Protein AF-A0AA43Q9H0-F1 (afdb_monomer_lite)

Radius of gyration: 19.71 Å; chains: 1; bounding box: 46×32×60 Å

Foldseek 3Di:
DDDLDALDDDDDDDLLVSLLVVLLVLLVVLVVLLVVLVVVLVCLVVCPVPDPCVPSLVVNLVSLLVS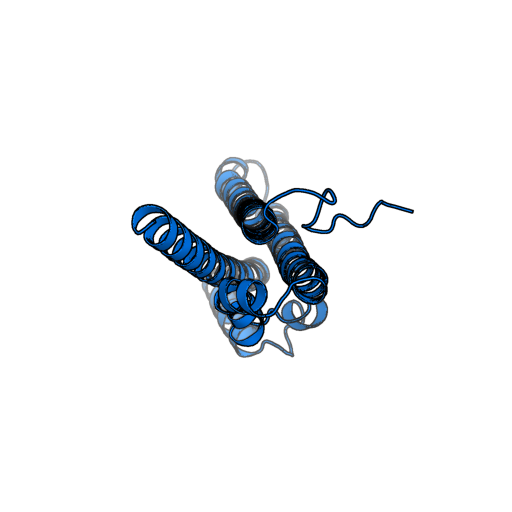LVVSLVSVVSSLVSSVVSLVPDDDVSVVLCVLLNVLCVVQPDDDSVQLPDCVNVVVQLVVLVVVCVVPHVSSSSVSSSVVSSVSSVVSSVSSNVSSVVSVVVVVVVVVVD

Structure (mmCIF, N/CA/C/O backbone):
data_AF-A0AA43Q9H0-F1
#
_entry.id   AF-A0AA43Q9H0-F1
#
loop_
_atom_site.group_PDB
_atom_site.id
_atom_site.type_symbol
_atom_site.label_atom_id
_atom_site.label_alt_id
_atom_site.label_comp_id
_atom_site.label_asym_id
_atom_site.label_entity_id
_atom_site.label_seq_id
_atom_site.pdbx_PDB_ins_code
_atom_site.Cartn_x
_atom_site.Cartn_y
_atom_site.Cartn_z
_atom_site.occupancy
_atom_site.B_iso_or_equiv
_atom_site.auth_seq_id
_atom_site.auth_comp_id
_atom_site.auth_asym_id
_atom_site.auth_atom_id
_atom_site.pdbx_PDB_model_num
ATOM 1 N N . MET A 1 1 ? 15.477 -11.660 20.467 1.00 28.30 1 MET A N 1
ATOM 2 C CA . MET A 1 1 ? 14.028 -11.543 20.747 1.00 28.30 1 MET A CA 1
ATOM 3 C C . MET A 1 1 ? 13.666 -10.065 20.773 1.00 28.30 1 MET A C 1
ATOM 5 O O . MET A 1 1 ? 14.028 -9.383 21.720 1.00 28.30 1 MET A O 1
ATOM 9 N N . ALA A 1 2 ? 13.059 -9.538 19.707 1.00 34.53 2 ALA A N 1
ATOM 10 C CA . ALA A 1 2 ? 12.619 -8.144 19.677 1.00 34.53 2 ALA A CA 1
ATOM 11 C C . ALA A 1 2 ? 11.272 -8.029 20.403 1.00 34.53 2 ALA A C 1
ATOM 13 O O . ALA A 1 2 ? 10.351 -8.786 20.104 1.00 34.53 2 ALA A O 1
ATOM 14 N N . GLN A 1 3 ? 11.179 -7.110 21.365 1.00 39.50 3 GLN A N 1
ATOM 15 C CA . GLN A 1 3 ? 9.954 -6.784 22.097 1.00 39.50 3 GLN A CA 1
ATOM 16 C C . GLN A 1 3 ? 8.806 -6.560 21.097 1.00 39.50 3 GLN A C 1
ATOM 18 O O . GLN A 1 3 ? 8.890 -5.671 20.244 1.00 39.50 3 GLN A O 1
ATOM 23 N N . LYS A 1 4 ? 7.764 -7.396 21.157 1.00 47.12 4 LYS A N 1
ATOM 24 C CA . LYS A 1 4 ? 6.603 -7.304 20.267 1.00 47.12 4 LYS A CA 1
ATOM 25 C C . LYS A 1 4 ? 5.906 -5.972 20.573 1.00 47.12 4 LYS A C 1
ATOM 27 O O . LYS A 1 4 ? 5.369 -5.789 21.659 1.00 47.12 4 LYS A O 1
ATOM 32 N N . LYS A 1 5 ? 6.037 -4.993 19.670 1.00 55.44 5 LYS A N 1
ATOM 33 C CA . LYS A 1 5 ? 5.416 -3.667 19.810 1.00 55.44 5 LYS A CA 1
ATOM 34 C C . LYS A 1 5 ? 3.918 -3.809 19.541 1.00 55.44 5 LYS A C 1
ATOM 36 O O . LYS A 1 5 ? 3.501 -3.662 18.396 1.00 55.44 5 LYS A O 1
ATOM 41 N N . ASP A 1 6 ? 3.165 -4.139 20.579 1.00 66.44 6 ASP A N 1
ATOM 42 C CA . ASP A 1 6 ? 1.707 -4.036 20.583 1.00 66.44 6 ASP A CA 1
ATOM 43 C C . ASP A 1 6 ? 1.290 -2.562 20.774 1.00 66.44 6 ASP A C 1
ATOM 45 O O . ASP A 1 6 ? 2.123 -1.734 21.180 1.00 66.44 6 ASP A O 1
ATOM 49 N N . TYR A 1 7 ? 0.043 -2.202 20.454 1.00 75.31 7 TYR A N 1
ATOM 50 C CA . TYR A 1 7 ? -0.426 -0.821 20.657 1.00 75.31 7 TYR A CA 1
ATOM 51 C C . TYR A 1 7 ? -0.657 -0.489 22.136 1.00 75.31 7 TYR A C 1
ATOM 53 O O . TYR A 1 7 ? -0.561 0.671 22.541 1.00 75.31 7 TYR A O 1
ATOM 61 N N . LEU A 1 8 ? -0.878 -1.507 22.964 1.00 73.62 8 LEU A N 1
ATOM 62 C CA . LEU A 1 8 ? -1.029 -1.365 24.404 1.00 73.62 8 LEU A CA 1
ATOM 63 C C . LEU A 1 8 ? 0.349 -1.296 25.082 1.00 73.62 8 LEU A C 1
ATOM 65 O O . LEU A 1 8 ? 1.079 -2.282 25.183 1.00 73.62 8 LEU A O 1
ATOM 69 N N . LYS A 1 9 ? 0.719 -0.103 25.562 1.00 63.31 9 LYS A N 1
ATOM 70 C CA . LYS A 1 9 ? 1.889 0.114 26.426 1.00 63.31 9 LYS A CA 1
ATOM 71 C C . LYS A 1 9 ? 1.441 0.651 27.783 1.00 63.31 9 LYS A C 1
ATOM 73 O O . LYS A 1 9 ? 1.229 1.849 27.931 1.00 63.31 9 LYS A O 1
ATOM 78 N N . GLY A 1 10 ? 1.363 -0.235 28.775 1.00 55.91 10 GLY A N 1
ATOM 79 C CA . GLY A 1 10 ? 1.094 0.111 30.176 1.00 55.91 10 GLY A CA 1
ATOM 80 C C . GLY A 1 10 ? -0.311 -0.265 30.657 1.00 55.91 10 GLY A C 1
ATOM 81 O O . GLY A 1 10 ? -1.262 -0.266 29.888 1.00 55.91 10 GLY A O 1
ATOM 82 N N . GLN A 1 11 ? -0.413 -0.594 31.949 1.00 49.25 11 GLN A N 1
ATOM 83 C CA . GLN A 1 11 ? -1.601 -1.162 32.610 1.00 49.25 11 GLN A CA 1
ATOM 84 C C . GLN A 1 11 ? -2.688 -0.137 33.002 1.00 49.25 11 GLN A C 1
ATOM 86 O O . GLN A 1 11 ? -3.730 -0.546 33.497 1.00 49.25 11 GLN A O 1
ATOM 91 N N . PHE A 1 12 ? -2.469 1.175 32.821 1.00 47.75 12 PHE A N 1
ATOM 92 C CA . PHE A 1 12 ? -3.276 2.217 33.489 1.00 47.75 12 PHE A CA 1
ATOM 93 C C . PHE A 1 12 ? -3.624 3.445 32.619 1.00 47.75 12 PHE A C 1
ATOM 95 O O . PHE A 1 12 ? -3.714 4.557 33.130 1.00 47.75 12 PHE A O 1
ATOM 102 N N . GLY A 1 13 ? -3.807 3.287 31.304 1.00 56.69 13 GLY A N 1
ATOM 103 C CA . GLY A 1 13 ? -4.229 4.384 30.414 1.00 56.69 13 GLY A CA 1
ATOM 104 C C . GLY A 1 13 ? -5.450 4.024 29.567 1.00 56.69 13 GLY A C 1
ATOM 105 O O . GLY A 1 13 ? -5.695 2.843 29.339 1.00 56.69 13 GLY A O 1
ATOM 106 N N . ASN A 1 14 ? -6.183 5.030 29.068 1.00 69.88 14 ASN A N 1
ATOM 107 C CA . ASN A 1 14 ? -7.313 4.835 28.148 1.00 69.88 14 ASN A CA 1
ATOM 108 C C . ASN A 1 14 ? -6.859 4.012 26.925 1.00 69.88 14 ASN A C 1
ATOM 110 O O . ASN A 1 14 ? -6.105 4.506 26.080 1.00 69.88 14 ASN A O 1
ATOM 114 N N . ALA A 1 15 ? -7.297 2.754 26.842 1.00 82.81 15 ALA A N 1
ATOM 115 C CA . ALA A 1 15 ? -6.789 1.779 25.880 1.00 82.81 15 ALA A CA 1
ATOM 116 C C . ALA A 1 15 ? -7.129 2.160 24.430 1.00 82.81 15 ALA A C 1
ATOM 118 O O . ALA A 1 15 ? -6.272 2.095 23.548 1.00 82.81 15 ALA A O 1
ATOM 119 N N . VAL A 1 16 ? -8.348 2.655 24.201 1.00 85.69 16 VAL A N 1
ATOM 120 C CA . VAL A 1 16 ? -8.837 3.061 22.874 1.00 85.69 16 VAL A CA 1
ATOM 121 C C . VAL A 1 16 ? -8.024 4.223 22.266 1.00 85.69 16 VAL A C 1
ATOM 123 O O . VAL A 1 16 ? -7.490 4.035 21.174 1.00 85.69 16 VAL A O 1
ATOM 126 N N . PRO A 1 17 ? -7.825 5.382 22.932 1.00 87.50 17 PRO A N 1
ATOM 127 C CA . PRO A 1 17 ? -6.963 6.454 22.420 1.00 87.50 17 PRO A CA 1
ATOM 128 C C . PRO A 1 17 ? -5.524 6.022 22.117 1.00 87.50 17 PRO A C 1
ATOM 130 O O . PRO A 1 17 ? -4.937 6.484 21.140 1.00 87.50 17 PRO A O 1
ATOM 133 N N . ASN A 1 18 ? -4.948 5.125 22.925 1.00 88.50 18 ASN A N 1
ATOM 134 C CA . ASN A 1 18 ? -3.596 4.612 22.690 1.00 88.50 18 ASN A CA 1
ATOM 135 C C . ASN A 1 18 ? -3.521 3.754 21.422 1.00 88.50 18 ASN A C 1
ATOM 137 O O . ASN A 1 18 ? -2.562 3.877 20.659 1.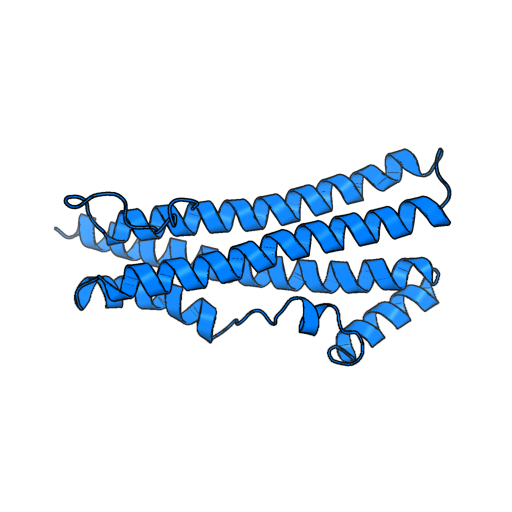00 88.50 18 ASN A O 1
ATOM 141 N N . ILE A 1 19 ? -4.539 2.924 21.181 1.00 90.69 19 ILE A N 1
ATOM 142 C CA . ILE A 1 19 ? -4.649 2.124 19.958 1.00 90.69 19 ILE A CA 1
ATOM 143 C C . ILE A 1 19 ? -4.834 3.025 18.743 1.00 90.69 19 ILE A C 1
ATOM 145 O O . ILE A 1 19 ? -4.104 2.863 17.770 1.00 90.69 19 ILE A O 1
ATOM 149 N N . ILE A 1 20 ? -5.739 4.003 18.821 1.00 92.50 20 ILE A N 1
ATOM 150 C CA . ILE A 1 20 ? -6.007 4.962 17.741 1.00 92.50 20 ILE A CA 1
ATOM 151 C C . ILE A 1 20 ? -4.738 5.731 17.371 1.00 92.50 20 ILE A C 1
ATOM 153 O O . ILE A 1 20 ? -4.310 5.697 16.224 1.00 92.50 20 ILE A O 1
ATOM 157 N N . LYS A 1 21 ? -4.056 6.327 18.352 1.00 91.56 21 LYS A N 1
ATOM 158 C CA . LYS A 1 21 ? -2.793 7.040 18.119 1.00 91.56 21 LYS A CA 1
ATOM 159 C C . LYS A 1 21 ? -1.691 6.123 17.581 1.00 91.56 21 LYS A C 1
ATOM 161 O O . LYS A 1 21 ? -0.818 6.547 16.825 1.00 91.56 21 LYS A O 1
ATOM 166 N N . GLY A 1 22 ? -1.682 4.869 18.025 1.00 91.62 22 GLY A N 1
ATOM 167 C CA . GLY A 1 22 ? -0.735 3.863 17.569 1.00 91.62 22 GLY A CA 1
ATOM 168 C C . GLY A 1 22 ? -0.935 3.499 16.101 1.00 91.62 22 GLY A C 1
ATOM 169 O O . GLY A 1 22 ? 0.047 3.459 15.356 1.00 91.62 22 GLY A O 1
ATOM 170 N N . ILE A 1 23 ? -2.181 3.243 15.697 1.00 93.94 23 ILE A N 1
ATOM 171 C CA . ILE A 1 23 ? -2.511 2.891 14.317 1.00 93.94 23 ILE A CA 1
ATOM 172 C C . ILE A 1 23 ? -2.381 4.097 13.389 1.00 93.94 23 ILE A C 1
ATOM 174 O O . ILE A 1 23 ? -1.796 3.941 12.328 1.00 93.94 23 ILE A O 1
ATOM 178 N N . ASP A 1 24 ? -2.797 5.290 13.816 1.00 94.25 24 ASP A N 1
ATOM 179 C CA . ASP A 1 24 ? -2.626 6.546 13.074 1.00 94.25 24 ASP A CA 1
ATOM 180 C C . ASP A 1 24 ? -1.156 6.782 12.693 1.00 94.25 24 ASP A C 1
ATOM 182 O O . ASP A 1 24 ? -0.805 6.903 11.520 1.00 94.25 24 ASP A O 1
ATOM 186 N N . ARG A 1 25 ? -0.248 6.658 13.668 1.00 94.75 25 ARG A N 1
ATOM 187 C CA . ARG A 1 25 ? 1.197 6.752 13.422 1.00 94.75 25 ARG A CA 1
ATOM 188 C C . ARG A 1 25 ? 1.726 5.678 12.469 1.00 94.75 25 ARG A C 1
ATOM 190 O O . ARG A 1 25 ? 2.704 5.900 11.755 1.00 94.75 25 ARG A O 1
ATOM 197 N N . ASP A 1 26 ? 1.185 4.466 12.533 1.00 95.50 26 ASP A N 1
ATOM 198 C CA . ASP A 1 26 ? 1.597 3.419 11.603 1.00 95.50 26 ASP A CA 1
ATOM 199 C C . ASP A 1 26 ? 1.015 3.676 10.197 1.00 95.50 26 ASP A C 1
ATOM 201 O O . ASP A 1 26 ? 1.709 3.383 9.225 1.00 95.50 26 ASP A O 1
ATOM 205 N N . VAL A 1 27 ? -0.172 4.279 10.056 1.00 96.12 27 VAL A N 1
ATOM 206 C CA . VAL A 1 27 ? -0.719 4.727 8.761 1.00 96.12 27 VAL A CA 1
ATOM 207 C C . VAL A 1 27 ? 0.178 5.794 8.148 1.00 96.12 27 VAL A C 1
ATOM 209 O O . VAL A 1 27 ? 0.620 5.606 7.015 1.00 96.12 27 VAL A O 1
ATOM 212 N N . GLU A 1 28 ? 0.540 6.821 8.920 1.00 96.12 28 GLU A N 1
ATOM 213 C CA . GLU A 1 28 ? 1.466 7.885 8.508 1.00 96.12 28 GLU A CA 1
ATOM 214 C C . GLU A 1 28 ? 2.780 7.297 7.973 1.00 96.12 28 GLU A C 1
ATOM 216 O O . GLU A 1 28 ? 3.217 7.628 6.878 1.00 96.12 28 GLU A O 1
ATOM 221 N N . ARG A 1 29 ? 3.368 6.308 8.663 1.00 95.12 29 ARG A N 1
ATOM 222 C CA . ARG A 1 29 ? 4.574 5.614 8.165 1.00 95.12 29 ARG A CA 1
ATOM 223 C C . ARG A 1 29 ? 4.370 4.896 6.834 1.00 95.12 29 ARG A C 1
ATOM 225 O O . ARG A 1 29 ? 5.318 4.771 6.059 1.00 95.12 29 ARG A O 1
ATOM 232 N N . GLY A 1 30 ? 3.186 4.328 6.614 1.00 95.19 30 GLY A N 1
ATOM 233 C CA . GLY A 1 30 ? 2.840 3.683 5.352 1.00 95.19 30 GLY A CA 1
ATOM 234 C C . GLY A 1 30 ? 2.764 4.701 4.218 1.00 95.19 30 GLY A C 1
ATOM 235 O O . GLY A 1 30 ? 3.339 4.471 3.156 1.00 95.19 30 GLY A O 1
ATOM 236 N N . GLU A 1 31 ? 2.104 5.831 4.469 1.00 96.69 31 GLU A N 1
ATOM 237 C CA . GLU A 1 31 ? 1.977 6.943 3.526 1.00 96.69 31 GLU A CA 1
ATOM 238 C C . GLU A 1 31 ? 3.346 7.577 3.229 1.00 96.69 31 GLU A C 1
ATOM 240 O O . GLU A 1 31 ? 3.708 7.727 2.062 1.00 96.69 31 GLU A O 1
ATOM 245 N N . ASP A 1 32 ? 4.164 7.821 4.254 1.00 96.75 32 ASP A N 1
ATOM 246 C CA . ASP A 1 32 ? 5.535 8.325 4.132 1.00 96.75 32 ASP A CA 1
ATOM 247 C C . ASP A 1 32 ? 6.412 7.414 3.272 1.00 96.75 32 ASP A C 1
ATOM 249 O O . ASP A 1 32 ? 7.185 7.892 2.439 1.00 96.75 32 ASP A O 1
ATOM 253 N N . ALA A 1 33 ? 6.303 6.092 3.441 1.00 96.38 33 ALA A N 1
ATOM 254 C CA . ALA A 1 33 ? 7.068 5.139 2.642 1.00 96.38 33 ALA A CA 1
ATOM 255 C C . ALA A 1 33 ? 6.723 5.250 1.148 1.00 96.38 33 ALA A C 1
ATOM 257 O O . ALA A 1 33 ? 7.628 5.213 0.306 1.00 96.38 33 ALA A O 1
ATOM 258 N N . LEU A 1 34 ? 5.436 5.406 0.818 1.00 97.00 34 LEU A N 1
ATOM 259 C CA . LEU A 1 34 ? 4.939 5.585 -0.554 1.00 97.00 34 LEU A CA 1
ATOM 260 C C . LEU A 1 34 ? 5.342 6.943 -1.130 1.00 97.00 34 LEU A C 1
ATOM 262 O O . LEU A 1 34 ? 5.851 7.014 -2.252 1.00 97.00 34 LEU A O 1
ATOM 266 N N . MET A 1 35 ? 5.194 8.005 -0.338 1.00 96.88 35 MET A N 1
ATOM 267 C CA . MET A 1 35 ? 5.559 9.364 -0.723 1.00 96.88 35 MET A CA 1
ATOM 268 C C . MET A 1 35 ? 7.064 9.496 -0.965 1.00 96.88 35 MET A C 1
ATOM 270 O O . MET A 1 35 ? 7.477 10.087 -1.960 1.00 96.88 35 MET A O 1
ATOM 274 N N . LEU A 1 36 ? 7.896 8.897 -0.111 1.00 95.81 36 LEU A N 1
ATOM 275 C CA . LEU A 1 36 ? 9.346 8.868 -0.289 1.00 95.81 36 LEU A CA 1
ATOM 276 C C . LEU A 1 36 ? 9.735 8.110 -1.563 1.00 95.81 36 LEU A C 1
ATOM 278 O O . LEU A 1 36 ? 10.576 8.588 -2.325 1.00 95.81 36 LEU A O 1
ATOM 282 N N . GLY A 1 37 ? 9.098 6.965 -1.830 1.00 95.00 37 GLY A N 1
ATOM 283 C CA . GLY A 1 37 ? 9.292 6.219 -3.074 1.00 95.00 37 GLY A CA 1
ATOM 284 C C . GLY A 1 37 ? 8.972 7.066 -4.307 1.00 95.00 37 GLY A C 1
ATOM 285 O O . GLY A 1 37 ? 9.799 7.180 -5.212 1.00 95.00 37 GLY A O 1
ATOM 286 N N . LEU A 1 38 ? 7.811 7.727 -4.305 1.00 95.56 38 LEU A N 1
ATOM 287 C CA . LEU A 1 38 ? 7.392 8.630 -5.376 1.00 95.56 38 LEU A CA 1
ATOM 288 C C . LEU A 1 38 ? 8.351 9.816 -5.543 1.00 95.56 38 LEU A C 1
ATOM 290 O O . LEU A 1 38 ? 8.741 10.132 -6.666 1.00 95.56 38 LEU A O 1
ATOM 294 N N . GLY A 1 39 ? 8.767 10.442 -4.442 1.00 94.75 39 GLY A N 1
ATOM 295 C CA . GLY A 1 39 ? 9.704 11.564 -4.447 1.00 94.75 39 GLY A CA 1
ATOM 296 C C . GLY A 1 39 ? 11.051 11.193 -5.067 1.00 94.75 39 GLY A C 1
ATOM 297 O O . GLY A 1 39 ? 11.550 11.909 -5.934 1.00 94.75 39 GLY A O 1
ATOM 298 N N . ILE A 1 40 ? 11.608 10.031 -4.707 1.00 93.50 40 ILE A N 1
ATOM 299 C CA . ILE A 1 40 ? 12.843 9.513 -5.319 1.00 93.50 40 ILE A CA 1
ATOM 300 C C . ILE A 1 40 ? 12.648 9.277 -6.820 1.00 93.50 40 ILE A C 1
ATOM 302 O O . ILE A 1 40 ? 13.513 9.634 -7.620 1.00 93.50 40 ILE A O 1
ATOM 306 N N . VAL A 1 41 ? 11.512 8.709 -7.227 1.00 94.12 41 VAL A N 1
ATOM 307 C CA . VAL A 1 41 ? 11.214 8.497 -8.648 1.00 94.12 41 VAL A CA 1
ATOM 308 C C . VAL A 1 41 ? 11.104 9.819 -9.405 1.00 94.12 41 VAL A C 1
ATOM 310 O O . VAL A 1 41 ? 11.631 9.917 -10.511 1.00 94.12 41 VAL A O 1
ATOM 313 N N . MET A 1 42 ? 10.497 10.860 -8.834 1.00 93.62 42 MET A N 1
ATOM 314 C CA . MET A 1 42 ? 10.429 12.178 -9.479 1.00 93.62 42 MET A CA 1
ATOM 315 C C . MET A 1 42 ? 11.824 12.774 -9.729 1.00 93.62 42 MET A C 1
ATOM 317 O O . MET A 1 42 ? 12.064 13.367 -10.785 1.00 93.62 42 MET A O 1
ATOM 321 N N . LEU A 1 43 ? 12.777 12.527 -8.824 1.00 91.38 43 LEU A N 1
ATOM 322 C CA . LEU A 1 43 ? 14.174 12.940 -8.992 1.00 91.38 43 LEU A CA 1
ATOM 323 C C . LEU A 1 43 ? 14.904 12.204 -10.126 1.00 91.38 43 LEU A C 1
ATOM 325 O O . LEU A 1 43 ? 15.949 12.678 -10.566 1.00 91.38 43 LEU A O 1
ATOM 329 N N . SER A 1 44 ? 14.373 11.088 -10.643 1.00 90.31 44 SER A N 1
ATOM 330 C CA . SER A 1 44 ? 15.003 10.353 -11.753 1.00 90.31 44 SER A CA 1
ATOM 331 C C . SER A 1 44 ? 15.210 11.221 -12.998 1.00 90.31 44 SER A C 1
ATOM 333 O O . SER A 1 44 ? 16.214 11.067 -13.691 1.00 90.31 44 SER A O 1
ATOM 335 N N . SER A 1 45 ? 14.323 12.191 -13.241 1.00 87.38 45 SER A N 1
ATOM 336 C CA . SER A 1 45 ? 14.436 13.142 -14.353 1.00 87.38 45 SER A CA 1
ATOM 337 C C . SER A 1 45 ? 15.731 13.967 -14.310 1.00 87.38 45 SER A C 1
ATOM 339 O O . SER A 1 45 ? 16.341 14.200 -15.352 1.00 87.38 45 SER A O 1
ATOM 341 N N . THR A 1 46 ? 16.217 14.316 -13.116 1.00 90.69 46 THR A N 1
ATOM 342 C CA . THR A 1 46 ? 17.497 15.013 -12.905 1.00 90.69 46 THR A CA 1
ATOM 343 C C . THR A 1 46 ? 18.696 14.165 -13.330 1.00 90.69 46 THR A C 1
ATOM 345 O O . THR A 1 46 ? 19.722 14.701 -13.742 1.00 90.69 46 THR A O 1
ATOM 348 N N . PHE A 1 47 ? 18.576 12.836 -13.266 1.00 88.88 47 PHE A N 1
ATOM 349 C CA . PHE A 1 47 ? 19.639 11.899 -13.634 1.00 88.88 47 PHE A CA 1
ATOM 350 C C . PHE A 1 47 ? 19.569 11.433 -15.096 1.00 88.88 47 PHE A C 1
ATOM 352 O O . PHE A 1 47 ? 20.498 10.781 -15.572 1.00 88.88 47 PHE A O 1
ATOM 359 N N . ALA A 1 48 ? 18.516 11.792 -15.837 1.00 88.38 48 ALA A N 1
ATOM 360 C CA . ALA A 1 48 ? 18.354 11.420 -17.244 1.00 88.38 48 ALA A CA 1
ATOM 361 C C . ALA A 1 48 ? 19.511 11.871 -18.169 1.00 88.38 48 ALA A C 1
ATOM 363 O O . ALA A 1 48 ? 19.841 11.115 -19.082 1.00 88.38 48 ALA A O 1
ATOM 364 N N . PRO A 1 49 ? 20.180 13.028 -17.954 1.00 91.56 49 PRO A N 1
ATOM 365 C CA . PRO A 1 49 ? 21.336 13.421 -18.768 1.00 91.56 49 PRO A CA 1
ATOM 366 C C . PRO A 1 49 ? 22.605 12.594 -18.510 1.00 91.56 49 PRO A C 1
ATOM 368 O O . PRO A 1 49 ? 23.506 12.594 -19.344 1.00 91.56 49 PRO A O 1
ATOM 371 N N . VAL A 1 50 ? 22.705 11.930 -17.353 1.00 91.94 50 VAL A N 1
ATOM 372 C CA . VAL A 1 50 ? 23.940 11.270 -16.884 1.00 91.94 50 VAL A CA 1
ATOM 373 C C . VAL A 1 50 ? 23.839 9.746 -16.814 1.00 91.94 50 VAL A C 1
ATOM 375 O O . VAL A 1 50 ? 24.866 9.079 -16.705 1.00 91.94 50 VAL A O 1
ATOM 378 N N . ALA A 1 51 ? 22.634 9.175 -16.897 1.00 91.88 51 ALA A N 1
ATOM 379 C CA . ALA A 1 51 ? 22.411 7.733 -16.867 1.00 91.88 51 ALA A CA 1
ATOM 380 C C . ALA A 1 51 ? 21.461 7.284 -17.992 1.00 91.88 51 ALA A C 1
ATOM 382 O O . ALA A 1 51 ? 20.399 7.880 -18.178 1.00 91.88 51 ALA A O 1
ATOM 383 N N . PRO A 1 52 ? 21.787 6.203 -18.724 1.00 93.00 52 PRO A N 1
ATOM 384 C CA . PRO A 1 52 ? 20.921 5.693 -19.776 1.00 93.00 52 PRO A CA 1
ATOM 385 C C . PRO A 1 52 ? 19.619 5.089 -19.208 1.00 93.00 52 PRO A C 1
ATOM 387 O O . PRO A 1 52 ? 19.607 4.572 -18.083 1.00 93.00 52 PRO A O 1
ATOM 390 N N . PRO A 1 53 ? 18.529 5.044 -20.003 1.00 89.94 53 PRO A N 1
ATOM 391 C CA . PRO A 1 53 ? 17.247 4.467 -19.583 1.00 89.94 53 PRO A CA 1
ATOM 392 C C . PRO A 1 53 ? 17.328 3.008 -19.116 1.00 89.94 53 PRO A C 1
ATOM 394 O O . PRO A 1 53 ? 16.572 2.604 -18.237 1.00 89.94 53 PRO A O 1
ATOM 397 N N . SER A 1 54 ? 18.263 2.224 -19.663 1.00 91.50 54 SER A N 1
ATOM 398 C CA . SER A 1 54 ? 18.512 0.830 -19.269 1.00 91.50 54 SER A CA 1
ATOM 399 C C . SER A 1 54 ? 18.986 0.669 -17.823 1.00 91.50 54 SER A C 1
ATOM 401 O O . SER A 1 54 ? 18.877 -0.424 -17.279 1.00 91.50 54 SER A O 1
ATOM 403 N N . ILE A 1 55 ? 19.487 1.737 -17.200 1.00 93.06 55 ILE A N 1
ATOM 404 C CA . ILE A 1 55 ? 19.880 1.770 -15.788 1.00 93.06 55 ILE A CA 1
ATOM 405 C C . ILE A 1 55 ? 18.813 2.509 -14.977 1.00 93.06 55 ILE A C 1
ATOM 407 O O . ILE A 1 55 ? 18.354 2.011 -13.951 1.00 93.06 55 ILE A O 1
ATOM 411 N N . LEU A 1 56 ? 18.374 3.674 -15.460 1.00 93.62 56 LEU A N 1
ATOM 412 C CA . LEU A 1 56 ? 17.467 4.546 -14.720 1.00 93.62 56 LEU A CA 1
ATOM 413 C C . LEU A 1 56 ? 16.068 3.933 -14.529 1.00 93.62 56 LEU A C 1
ATOM 415 O O . LEU A 1 56 ? 15.526 3.978 -13.427 1.00 93.62 56 LEU A O 1
ATOM 419 N N . LEU A 1 57 ? 15.483 3.331 -15.571 1.00 94.00 57 LEU A N 1
ATOM 420 C CA . LEU A 1 57 ? 14.114 2.798 -15.515 1.00 94.00 57 LEU A CA 1
ATOM 421 C C . LEU A 1 57 ? 13.987 1.564 -14.600 1.00 94.00 57 LEU A C 1
ATOM 423 O O . LEU A 1 57 ? 13.047 1.521 -13.802 1.00 94.00 57 LEU A O 1
ATOM 427 N N . PRO A 1 58 ? 14.922 0.592 -14.616 1.00 94.69 58 PRO A N 1
ATOM 428 C CA . PRO A 1 58 ? 14.926 -0.475 -13.617 1.00 94.69 58 PRO A CA 1
ATOM 429 C C . PRO A 1 58 ? 15.082 0.031 -12.182 1.00 94.69 58 PRO A C 1
ATOM 431 O O . PRO A 1 58 ? 14.419 -0.496 -11.292 1.00 94.69 58 PRO A O 1
ATOM 434 N N . LEU A 1 59 ? 15.904 1.063 -11.946 1.00 95.25 59 LEU A N 1
ATOM 435 C CA . LEU A 1 59 ? 16.037 1.669 -10.618 1.00 95.25 59 LEU A CA 1
ATOM 436 C C . LEU A 1 59 ? 14.727 2.314 -10.160 1.00 95.25 59 LEU A C 1
ATOM 438 O O . LEU A 1 59 ? 14.308 2.082 -9.032 1.00 95.25 59 LEU A O 1
ATOM 442 N N . VAL A 1 60 ? 14.035 3.036 -11.043 1.00 95.62 60 VAL A N 1
ATOM 443 C CA . VAL A 1 60 ? 12.696 3.585 -10.769 1.00 95.62 60 VAL A CA 1
ATOM 444 C C . VAL A 1 60 ? 11.707 2.477 -10.393 1.00 95.62 60 VAL A C 1
ATOM 446 O O . VAL A 1 60 ? 11.016 2.579 -9.378 1.00 95.62 60 VAL A O 1
ATOM 449 N N . ALA A 1 61 ? 11.660 1.392 -11.173 1.00 96.38 61 ALA A N 1
ATOM 450 C CA . ALA A 1 61 ? 10.799 0.250 -10.871 1.00 96.38 61 ALA A CA 1
ATOM 451 C C . ALA A 1 61 ? 11.154 -0.395 -9.520 1.00 96.38 61 ALA A C 1
ATOM 453 O O . ALA A 1 61 ? 10.262 -0.758 -8.753 1.00 96.38 61 ALA A O 1
ATOM 454 N N . LEU A 1 62 ? 12.447 -0.509 -9.208 1.00 96.94 62 LEU A N 1
ATOM 455 C CA . LEU A 1 62 ? 12.930 -1.061 -7.947 1.00 96.94 62 LEU A CA 1
ATOM 456 C C . LEU A 1 62 ? 12.551 -0.174 -6.755 1.00 96.94 62 LEU A C 1
ATOM 458 O O . LEU A 1 62 ? 12.070 -0.692 -5.750 1.00 96.94 62 LEU A O 1
ATOM 462 N N . THR A 1 63 ? 12.709 1.145 -6.865 1.00 96.94 63 THR A N 1
ATOM 463 C CA . THR A 1 63 ? 12.309 2.101 -5.824 1.00 96.94 63 THR A CA 1
ATOM 464 C C . THR A 1 63 ? 10.827 1.966 -5.496 1.00 96.94 63 THR A C 1
ATOM 466 O O . THR A 1 63 ? 10.470 1.822 -4.325 1.00 96.94 63 THR A O 1
ATOM 469 N N . PHE A 1 64 ? 9.968 1.931 -6.518 1.00 96.44 64 PHE A N 1
ATOM 470 C CA . PHE A 1 64 ? 8.542 1.691 -6.319 1.00 96.44 64 PHE A CA 1
ATOM 471 C C . PHE A 1 64 ? 8.265 0.321 -5.692 1.00 96.44 64 PHE A C 1
ATOM 473 O O . PHE A 1 64 ? 7.494 0.234 -4.740 1.00 96.44 64 PHE A O 1
ATOM 480 N N . ALA A 1 65 ? 8.912 -0.748 -6.168 1.00 96.56 65 ALA A N 1
ATOM 481 C CA . ALA A 1 65 ? 8.729 -2.092 -5.620 1.00 96.56 65 ALA A CA 1
ATOM 482 C C . ALA A 1 65 ? 9.083 -2.168 -4.126 1.00 96.56 65 ALA A C 1
ATOM 484 O O . ALA A 1 65 ? 8.346 -2.770 -3.345 1.00 96.56 65 ALA A O 1
ATOM 485 N N . ILE A 1 66 ? 10.194 -1.540 -3.729 1.00 97.00 66 ILE A N 1
ATOM 486 C CA . ILE A 1 66 ? 10.652 -1.485 -2.338 1.00 97.00 66 ILE A CA 1
ATOM 487 C C . ILE A 1 66 ? 9.658 -0.694 -1.486 1.00 97.00 66 ILE A C 1
ATOM 489 O O . ILE A 1 66 ? 9.214 -1.186 -0.451 1.00 97.00 66 ILE A O 1
ATOM 493 N N . SER A 1 67 ? 9.285 0.504 -1.932 1.00 96.88 67 SER A N 1
ATOM 494 C CA . SER A 1 67 ? 8.357 1.392 -1.228 1.00 96.88 67 SER A CA 1
ATOM 495 C C . SER A 1 67 ? 6.992 0.732 -0.985 1.00 96.88 67 SER A C 1
ATOM 497 O O . SER A 1 67 ? 6.541 0.630 0.158 1.00 96.88 67 SER A O 1
ATOM 499 N N . VAL A 1 68 ? 6.393 0.159 -2.034 1.00 95.88 68 VAL A N 1
ATOM 500 C CA . VAL A 1 68 ? 5.151 -0.624 -1.949 1.00 95.88 68 VAL A CA 1
ATOM 501 C C . VAL A 1 68 ? 5.310 -1.830 -1.026 1.00 95.88 68 VAL A C 1
ATOM 503 O O . VAL A 1 68 ? 4.419 -2.133 -0.234 1.00 95.88 68 VAL A O 1
ATOM 506 N N . GLY A 1 69 ? 6.454 -2.514 -1.098 1.00 95.69 69 GLY A N 1
ATOM 507 C CA . GLY A 1 69 ? 6.778 -3.627 -0.211 1.00 95.69 69 GLY A CA 1
ATOM 508 C C . GLY A 1 69 ? 6.732 -3.227 1.263 1.00 95.69 69 GLY A C 1
ATOM 509 O O . GLY A 1 69 ? 6.086 -3.905 2.065 1.00 95.69 69 GLY A O 1
ATOM 510 N N . PHE A 1 70 ? 7.361 -2.103 1.614 1.00 95.94 70 PHE A N 1
ATOM 511 C CA . PHE A 1 70 ? 7.330 -1.555 2.969 1.00 95.94 70 PHE A CA 1
ATOM 512 C C . PHE A 1 70 ? 5.920 -1.154 3.404 1.00 95.94 70 PHE A C 1
ATOM 514 O O . PHE A 1 70 ? 5.500 -1.554 4.490 1.00 95.94 70 PHE A O 1
ATOM 521 N N . ALA A 1 71 ? 5.178 -0.427 2.565 1.00 96.00 71 ALA A N 1
ATOM 522 C CA . ALA A 1 71 ? 3.816 0.006 2.872 1.00 96.00 71 ALA A CA 1
ATOM 523 C C . ALA A 1 71 ? 2.882 -1.183 3.141 1.00 96.00 71 ALA A C 1
ATOM 525 O O . ALA A 1 71 ? 2.139 -1.195 4.122 1.00 96.00 71 ALA A O 1
ATOM 526 N N . ARG A 1 72 ? 2.995 -2.241 2.336 1.00 95.06 72 ARG A N 1
ATOM 527 C CA . ARG A 1 72 ? 2.183 -3.450 2.479 1.00 95.06 72 ARG A CA 1
ATOM 528 C C . ARG A 1 72 ? 2.545 -4.281 3.705 1.00 95.06 72 ARG A C 1
ATOM 530 O O . ARG A 1 72 ? 1.665 -4.758 4.420 1.00 95.06 72 ARG A O 1
ATOM 537 N N . ILE A 1 73 ? 3.839 -4.443 3.990 1.00 94.88 73 ILE A N 1
ATOM 538 C CA . ILE A 1 73 ? 4.290 -5.079 5.239 1.00 94.88 73 ILE A CA 1
ATOM 539 C C . ILE A 1 73 ? 3.774 -4.283 6.441 1.00 94.88 73 ILE A C 1
ATOM 541 O O . ILE A 1 73 ? 3.329 -4.866 7.430 1.00 94.88 73 ILE A O 1
ATOM 545 N N . ASN A 1 74 ? 3.825 -2.954 6.363 1.00 95.44 74 ASN A N 1
ATOM 546 C CA . ASN A 1 74 ? 3.295 -2.082 7.396 1.00 95.44 74 ASN A CA 1
ATOM 547 C C . ASN A 1 74 ? 1.778 -2.268 7.570 1.00 95.44 74 ASN A C 1
ATOM 549 O O . ASN A 1 74 ? 1.335 -2.447 8.699 1.00 95.44 74 ASN A O 1
ATOM 553 N N . TYR A 1 75 ? 1.009 -2.360 6.482 1.00 95.38 75 TYR A N 1
ATOM 554 C CA . TYR A 1 75 ? -0.435 -2.610 6.524 1.00 95.38 75 TYR A CA 1
ATOM 555 C C . TYR A 1 75 ? -0.807 -3.912 7.244 1.00 95.38 75 TYR A C 1
ATOM 557 O O . TYR A 1 75 ? -1.596 -3.892 8.186 1.00 95.38 75 TYR A O 1
ATOM 565 N N . HIS A 1 76 ? -0.165 -5.030 6.901 1.00 95.19 76 HIS A N 1
ATOM 566 C CA . HIS A 1 76 ? -0.377 -6.297 7.613 1.00 95.19 76 HIS A CA 1
ATOM 567 C C . HIS A 1 76 ? 0.062 -6.245 9.080 1.00 95.19 76 HIS A C 1
ATOM 569 O O . HIS A 1 76 ? -0.518 -6.899 9.948 1.00 95.19 76 HIS A O 1
ATOM 575 N N . ASN A 1 77 ? 1.104 -5.469 9.387 1.00 94.69 77 ASN A N 1
ATOM 576 C CA . ASN A 1 77 ? 1.511 -5.259 10.769 1.00 94.69 77 ASN A CA 1
ATOM 577 C C . ASN A 1 77 ? 0.473 -4.449 11.553 1.00 94.69 77 ASN A C 1
ATOM 579 O O . ASN A 1 77 ? 0.273 -4.764 12.724 1.00 94.69 77 ASN A O 1
ATOM 583 N N . MET A 1 78 ? -0.170 -3.450 10.939 1.00 95.38 78 MET A N 1
ATOM 584 C CA . MET A 1 78 ? -1.261 -2.689 11.556 1.00 95.38 78 MET A CA 1
ATOM 585 C C . MET A 1 78 ? -2.455 -3.586 11.862 1.00 95.38 78 MET A C 1
ATOM 587 O O . MET A 1 78 ? -2.904 -3.613 13.004 1.00 95.38 78 MET A O 1
ATOM 591 N N . GLU A 1 79 ? -2.895 -4.378 10.882 1.00 95.19 79 GLU A N 1
ATOM 592 C CA . GLU A 1 79 ? -3.978 -5.355 11.041 1.00 95.19 79 GLU A CA 1
ATOM 593 C C . GLU A 1 79 ? -3.710 -6.285 12.229 1.00 95.19 79 GLU A C 1
ATOM 595 O O . GLU A 1 79 ? -4.507 -6.380 13.163 1.00 95.19 79 GLU A O 1
ATOM 600 N N . ARG A 1 80 ? -2.533 -6.922 12.240 1.00 94.25 80 ARG A N 1
ATOM 601 C CA . ARG A 1 80 ? -2.144 -7.846 13.307 1.00 94.25 80 ARG A CA 1
ATOM 602 C C . ARG A 1 80 ? -2.124 -7.171 14.678 1.00 94.25 80 ARG A C 1
ATOM 604 O O . ARG A 1 80 ? -2.684 -7.722 15.619 1.00 94.25 80 ARG A O 1
ATOM 611 N N . LYS A 1 81 ? -1.472 -6.010 14.810 1.00 93.19 81 LYS A N 1
ATOM 612 C CA . LYS A 1 81 ? -1.392 -5.287 16.091 1.00 93.19 81 LYS A CA 1
ATOM 613 C C . LYS A 1 81 ? -2.775 -4.849 16.569 1.00 93.19 81 LYS A C 1
ATOM 615 O O . LYS A 1 81 ? -3.060 -4.947 17.755 1.00 93.19 81 LYS A O 1
ATOM 620 N N . LEU A 1 82 ? -3.641 -4.398 15.658 1.00 93.00 82 LEU A N 1
ATOM 621 C CA . LEU A 1 82 ? -5.001 -3.993 15.998 1.00 93.00 82 LEU A CA 1
ATOM 622 C C . LEU A 1 82 ? -5.807 -5.181 16.524 1.00 93.00 82 LEU A C 1
ATOM 624 O O . LEU A 1 82 ? -6.421 -5.062 17.578 1.00 93.00 82 LEU A O 1
ATOM 628 N N . LEU A 1 83 ? -5.769 -6.330 15.843 1.00 91.69 83 LEU A N 1
ATOM 629 C CA . LEU A 1 83 ? -6.473 -7.537 16.285 1.00 91.69 83 LEU A CA 1
ATOM 630 C C . LEU A 1 83 ? -5.946 -8.052 17.634 1.00 91.69 83 LEU A C 1
ATOM 632 O O . LEU A 1 83 ? -6.739 -8.398 18.509 1.00 91.69 83 LEU A O 1
ATOM 636 N N . GLU A 1 84 ? -4.623 -8.062 17.826 1.00 90.75 84 GLU A N 1
ATOM 637 C CA . GLU A 1 84 ? -3.983 -8.452 19.093 1.00 90.75 84 GLU A CA 1
ATOM 638 C C . GLU A 1 84 ? -4.367 -7.513 20.248 1.00 90.75 84 GLU A C 1
ATOM 640 O O . GLU A 1 84 ? -4.692 -7.979 21.344 1.00 90.75 84 GLU A O 1
ATOM 645 N N . SER A 1 85 ? -4.404 -6.203 19.991 1.00 88.25 85 SER A N 1
ATOM 646 C CA . SER A 1 85 ? -4.839 -5.201 20.964 1.00 88.25 85 SER A CA 1
ATOM 647 C C . SER A 1 85 ? -6.341 -5.297 21.254 1.00 88.25 85 SER A C 1
ATOM 649 O O . SER A 1 85 ? -6.740 -5.280 22.414 1.00 88.25 85 SER A O 1
ATOM 651 N N . MET A 1 86 ? -7.187 -5.474 20.233 1.00 89.31 86 MET A N 1
ATOM 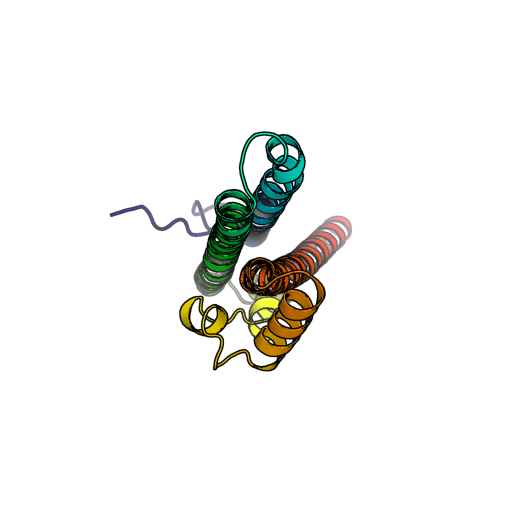652 C CA . MET A 1 86 ? -8.637 -5.621 20.400 1.00 89.31 86 MET A CA 1
ATOM 653 C C . MET A 1 86 ? -9.013 -6.883 21.172 1.00 89.31 86 MET A C 1
ATOM 655 O O . MET A 1 86 ? -10.004 -6.860 21.894 1.00 89.31 86 MET A O 1
ATOM 659 N N . ALA A 1 87 ? -8.246 -7.973 21.075 1.00 87.69 87 ALA A N 1
ATOM 660 C CA . ALA A 1 87 ? -8.508 -9.192 21.842 1.00 87.69 87 ALA A CA 1
ATOM 661 C C . ALA A 1 87 ? -8.509 -8.948 23.365 1.00 87.69 87 ALA A C 1
ATOM 663 O O . ALA A 1 87 ? -9.248 -9.623 24.084 1.00 87.69 87 ALA A O 1
ATOM 664 N N . GLN A 1 88 ? -7.745 -7.954 23.831 1.00 85.56 88 GLN A N 1
ATOM 665 C CA . GLN A 1 88 ? -7.555 -7.610 25.245 1.00 85.56 88 GLN A CA 1
ATOM 666 C C . GLN A 1 88 ? -8.601 -6.615 25.787 1.00 85.56 88 GLN A C 1
ATOM 668 O O . GLN A 1 88 ? -8.600 -6.340 26.982 1.00 85.56 88 GLN A O 1
ATOM 673 N N . LEU A 1 89 ? -9.489 -6.083 24.936 1.00 85.19 89 LEU A N 1
ATOM 674 C CA . LEU A 1 89 ? -10.459 -5.041 25.301 1.00 85.19 89 LEU A CA 1
ATOM 675 C C . LEU A 1 89 ? -11.834 -5.589 25.711 1.00 85.19 89 LEU A C 1
ATOM 677 O O . LEU A 1 89 ? -12.252 -6.681 25.297 1.00 85.19 89 LEU A O 1
ATOM 681 N N . GLU A 1 90 ? -12.586 -4.771 26.447 1.00 80.75 90 GLU A N 1
ATOM 682 C CA . GLU A 1 90 ? -13.979 -5.041 26.813 1.00 80.75 90 GLU A CA 1
ATOM 683 C C . GLU A 1 90 ? -14.971 -4.608 25.714 1.00 80.75 90 GLU A C 1
ATOM 685 O O . GLU A 1 90 ? -14.630 -3.906 24.760 1.00 80.75 90 GLU A O 1
ATOM 690 N N . GLY A 1 91 ? -16.225 -5.069 25.808 1.00 80.12 91 GLY A N 1
ATOM 691 C CA . GLY A 1 91 ? -17.211 -4.989 24.720 1.00 80.12 91 GLY A CA 1
ATOM 692 C C . GLY A 1 91 ? -17.420 -3.586 24.137 1.00 80.12 91 GLY A C 1
ATOM 693 O O . GLY A 1 91 ? -17.451 -3.435 22.918 1.00 80.12 91 GLY A O 1
ATOM 694 N N . HIS A 1 92 ? -17.507 -2.553 24.980 1.00 84.12 92 HIS A N 1
ATOM 695 C CA . HIS A 1 92 ? -17.715 -1.180 24.509 1.00 84.12 92 HIS A CA 1
ATOM 696 C C . HIS A 1 92 ? -16.510 -0.638 23.723 1.00 84.12 92 HIS A C 1
ATOM 698 O O . HIS A 1 92 ? -16.672 -0.078 22.641 1.00 84.12 92 HIS A O 1
ATOM 704 N N . GLU A 1 93 ? -15.294 -0.878 24.211 1.00 84.69 93 GLU A N 1
ATOM 705 C CA . GLU A 1 93 ? -14.054 -0.457 23.553 1.00 84.69 93 GLU A CA 1
ATOM 706 C C . GLU A 1 93 ? -13.858 -1.153 22.198 1.00 84.69 93 GLU A C 1
ATOM 708 O O . GLU A 1 93 ? -13.457 -0.523 21.216 1.00 84.69 93 GLU A O 1
ATOM 713 N N . LYS A 1 94 ? -14.226 -2.439 22.109 1.00 87.19 94 LYS A N 1
ATOM 714 C CA . LYS A 1 94 ? -14.238 -3.191 20.844 1.00 87.19 94 LYS A CA 1
ATOM 715 C C . LYS A 1 94 ? -15.186 -2.578 19.818 1.00 87.19 94 LYS A C 1
ATOM 717 O O . LYS A 1 94 ? -14.824 -2.483 18.648 1.00 87.19 94 LYS A O 1
ATOM 722 N N . ILE A 1 95 ? -16.378 -2.153 20.243 1.00 89.12 95 ILE A N 1
ATOM 723 C CA . ILE A 1 95 ? -17.371 -1.527 19.355 1.00 89.12 95 ILE A CA 1
ATOM 724 C C . ILE A 1 95 ? -16.837 -0.208 18.787 1.00 89.12 95 ILE A C 1
ATOM 726 O O . ILE A 1 95 ? -17.049 0.071 17.608 1.00 89.12 95 ILE A O 1
ATOM 730 N N . ILE A 1 96 ? -16.107 0.577 19.586 1.00 89.62 96 ILE A N 1
ATOM 731 C CA . ILE A 1 96 ? -15.511 1.842 19.129 1.00 89.62 96 ILE A CA 1
ATOM 732 C C . ILE A 1 96 ? -14.462 1.600 18.033 1.00 89.62 96 ILE A C 1
ATOM 734 O O . ILE A 1 96 ? -14.425 2.344 17.055 1.00 89.62 96 ILE A O 1
ATOM 738 N N . LEU A 1 97 ? -13.637 0.556 18.166 1.00 92.25 97 LEU A N 1
ATOM 739 C CA . LEU A 1 97 ? -12.572 0.230 17.206 1.00 92.25 97 LEU A CA 1
ATOM 740 C C . LEU A 1 97 ? -13.040 -0.609 16.008 1.00 92.25 97 LEU A C 1
ATOM 742 O O . LEU A 1 97 ? -12.333 -0.684 15.002 1.00 92.25 97 LEU A O 1
ATOM 746 N N . TYR A 1 98 ? -14.228 -1.213 16.083 1.00 92.94 98 TYR A N 1
ATOM 747 C CA . TYR A 1 98 ? -14.783 -2.054 15.021 1.00 92.94 98 TYR A CA 1
ATOM 748 C C . TYR A 1 98 ? -14.763 -1.405 13.623 1.00 92.94 98 TYR A C 1
ATOM 750 O O . TYR A 1 98 ? -14.369 -2.091 12.682 1.00 92.94 98 TYR A O 1
ATOM 758 N N . PRO A 1 99 ? -15.100 -0.109 13.440 1.00 94.44 99 PRO A N 1
ATOM 759 C CA . PRO A 1 99 ? -15.039 0.528 12.126 1.00 94.44 99 PRO A CA 1
ATOM 760 C C . PRO A 1 99 ? -13.641 0.510 11.495 1.00 94.44 99 PRO A C 1
ATOM 762 O O . PRO A 1 99 ? -13.533 0.417 10.279 1.00 94.44 99 PRO A O 1
ATOM 765 N N . ILE A 1 100 ? -12.577 0.572 12.303 1.00 95.25 100 ILE A N 1
ATOM 766 C CA . ILE A 1 100 ? -11.189 0.499 11.826 1.00 95.25 100 ILE A CA 1
ATOM 767 C C . ILE A 1 100 ? -10.849 -0.949 11.456 1.00 95.25 100 ILE A C 1
ATOM 769 O O . ILE A 1 100 ? -10.291 -1.201 10.392 1.00 95.25 100 ILE A O 1
ATOM 773 N N . ALA A 1 101 ? -11.230 -1.913 12.299 1.00 94.38 101 ALA A N 1
ATOM 774 C CA . ALA A 1 101 ? -11.012 -3.335 12.029 1.00 94.38 101 ALA A CA 1
ATOM 775 C C . ALA A 1 101 ? -11.741 -3.810 10.760 1.00 94.38 101 ALA A C 1
ATOM 777 O O . ALA A 1 101 ? -11.185 -4.585 9.983 1.00 94.38 101 ALA A O 1
ATOM 778 N N . ALA A 1 102 ? -12.953 -3.303 10.517 1.00 95.38 102 ALA A N 1
ATOM 779 C CA . ALA A 1 102 ? -13.744 -3.615 9.331 1.00 95.38 102 ALA A CA 1
ATOM 780 C C . ALA A 1 102 ? -13.024 -3.236 8.026 1.00 95.38 102 ALA A C 1
ATOM 782 O O . ALA A 1 102 ? -13.122 -3.972 7.050 1.00 95.38 102 ALA A O 1
ATOM 783 N N . VAL A 1 103 ? -12.217 -2.164 8.015 1.00 96.62 103 VAL A N 1
ATOM 784 C CA . VAL A 1 103 ? -11.440 -1.772 6.825 1.00 96.62 103 VAL A CA 1
ATOM 785 C C . VAL A 1 103 ? -10.496 -2.884 6.371 1.00 96.62 103 VAL A C 1
ATOM 787 O O . VAL A 1 103 ? -10.371 -3.106 5.171 1.00 96.62 103 VAL A O 1
ATOM 790 N N . PHE A 1 104 ? -9.858 -3.602 7.296 1.00 95.00 104 PHE A N 1
ATOM 791 C CA . PHE A 1 104 ? -8.942 -4.695 6.947 1.00 95.00 104 PHE A CA 1
ATOM 792 C C . PHE A 1 104 ? -9.669 -5.901 6.336 1.00 95.00 104 PHE A C 1
ATOM 794 O O . PHE A 1 104 ? -9.104 -6.603 5.500 1.00 95.00 104 PHE A O 1
ATOM 801 N N . VAL A 1 105 ? -10.936 -6.106 6.710 1.00 93.88 105 VAL A N 1
ATOM 802 C CA . VAL A 1 105 ? -11.798 -7.159 6.154 1.00 93.88 105 VAL A CA 1
ATOM 803 C C . VAL A 1 105 ? -12.348 -6.757 4.786 1.00 93.88 105 VAL A C 1
ATOM 805 O O . VAL A 1 105 ? -12.351 -7.571 3.864 1.00 93.88 105 VAL A O 1
ATOM 808 N N . ASP A 1 106 ? -12.785 -5.506 4.646 1.00 94.56 106 ASP A N 1
ATOM 809 C CA . ASP A 1 106 ? -13.402 -4.987 3.422 1.00 94.56 106 ASP A CA 1
ATOM 810 C C . ASP A 1 106 ? -12.366 -4.682 2.327 1.00 94.56 106 ASP A C 1
ATOM 812 O O . ASP A 1 106 ? -12.655 -4.790 1.132 1.00 94.56 106 ASP A O 1
ATOM 816 N N . TYR A 1 107 ? -11.143 -4.316 2.724 1.00 93.00 107 TYR A N 1
ATOM 817 C CA . TYR A 1 107 ? -10.046 -3.930 1.834 1.00 93.00 107 TYR A CA 1
ATOM 818 C C . TYR A 1 107 ? -8.761 -4.721 2.129 1.00 93.00 107 TYR A C 1
ATOM 820 O O . TYR A 1 107 ? -7.711 -4.124 2.393 1.00 93.00 107 TYR A O 1
ATOM 828 N N . PRO A 1 108 ? -8.796 -6.065 2.043 1.00 89.94 108 PRO A N 1
ATOM 829 C CA . PRO A 1 108 ? -7.642 -6.884 2.359 1.00 89.94 108 PRO A CA 1
ATOM 830 C C . PRO A 1 108 ? -6.515 -6.626 1.359 1.00 89.94 108 PRO A C 1
ATOM 832 O O . PRO A 1 108 ? -6.722 -6.521 0.144 1.00 89.94 108 PRO A O 1
ATOM 835 N N . MET A 1 109 ? -5.286 -6.569 1.862 1.00 89.38 109 MET A N 1
ATOM 836 C CA . MET A 1 109 ? -4.110 -6.581 1.002 1.00 89.38 109 MET A CA 1
ATOM 837 C C . MET A 1 109 ? -3.686 -8.019 0.722 1.00 89.38 109 MET A C 1
ATOM 839 O O . MET A 1 109 ? -3.484 -8.820 1.627 1.00 89.38 109 MET A O 1
ATOM 843 N N . HIS A 1 110 ? -3.517 -8.355 -0.553 1.00 89.00 110 HIS A N 1
ATOM 844 C CA . HIS A 1 110 ? -2.926 -9.633 -0.942 1.00 89.00 110 HIS A CA 1
ATOM 845 C C . HIS A 1 110 ? -1.471 -9.739 -0.468 1.00 89.00 110 HIS A C 1
ATOM 847 O O . HIS A 1 110 ? -0.775 -8.736 -0.316 1.00 89.00 110 HIS A O 1
ATOM 853 N N . SER A 1 111 ? -0.946 -10.956 -0.340 1.00 89.25 111 SER A N 1
ATOM 854 C CA . SER A 1 111 ? 0.480 -11.130 -0.038 1.00 89.25 111 SER A CA 1
ATOM 855 C C . SER A 1 111 ? 1.380 -10.482 -1.107 1.00 89.25 111 SER A C 1
ATOM 857 O O . SER A 1 111 ? 0.984 -10.306 -2.268 1.00 89.25 111 SER A O 1
ATOM 859 N N . LEU A 1 112 ? 2.628 -10.161 -0.741 1.00 89.12 112 LEU A N 1
ATOM 860 C CA . LEU A 1 112 ? 3.628 -9.681 -1.703 1.00 89.12 112 LEU A CA 1
ATOM 861 C C . LEU A 1 112 ? 3.846 -10.702 -2.826 1.00 89.12 112 LEU A C 1
ATOM 863 O O . LEU A 1 112 ? 3.832 -10.332 -3.995 1.00 89.12 112 LEU A O 1
ATOM 867 N N . ALA A 1 113 ? 3.960 -11.990 -2.489 1.00 89.81 113 ALA A N 1
ATOM 868 C CA . ALA A 1 113 ? 4.132 -13.060 -3.471 1.00 89.81 113 ALA A CA 1
ATOM 869 C C . ALA A 1 113 ? 2.974 -13.115 -4.476 1.00 89.81 113 ALA A C 1
ATOM 871 O O . ALA A 1 113 ? 3.185 -13.318 -5.668 1.00 89.81 113 ALA A O 1
ATOM 872 N N . GLU A 1 114 ? 1.745 -12.901 -4.011 1.00 89.31 114 GLU A N 1
ATOM 873 C CA . GLU A 1 114 ? 0.579 -12.841 -4.883 1.00 89.31 114 GLU A CA 1
ATOM 874 C C . GLU A 1 114 ? 0.562 -11.577 -5.739 1.00 89.31 114 GLU A C 1
ATOM 876 O O . GLU A 1 114 ? 0.283 -11.653 -6.931 1.00 89.31 114 GLU A O 1
ATOM 881 N N . SER A 1 115 ? 0.910 -10.426 -5.172 1.00 88.38 115 SER A N 1
ATOM 882 C CA . SER A 1 115 ? 0.839 -9.144 -5.878 1.00 88.38 115 SER A CA 1
ATOM 883 C C . SER A 1 115 ? 1.963 -8.958 -6.888 1.00 88.38 115 SER A C 1
ATOM 885 O O . SER A 1 115 ? 1.738 -8.422 -7.967 1.00 88.38 115 SER A O 1
ATOM 887 N N . PHE A 1 116 ? 3.161 -9.457 -6.611 1.00 90.25 116 PHE A N 1
ATOM 888 C CA . PHE A 1 116 ? 4.256 -9.435 -7.578 1.00 90.25 116 PHE A CA 1
ATOM 889 C C . PHE A 1 116 ? 4.143 -10.529 -8.645 1.00 90.25 116 PHE A C 1
ATOM 891 O O . PHE A 1 116 ? 4.899 -10.495 -9.608 1.00 90.25 116 PHE A O 1
ATOM 898 N N . ASN A 1 117 ? 3.185 -11.458 -8.535 1.00 92.38 117 ASN A N 1
ATOM 899 C CA . ASN A 1 117 ? 2.975 -12.501 -9.535 1.00 92.38 117 ASN A CA 1
ATOM 900 C C . ASN A 1 117 ? 2.161 -11.969 -10.737 1.00 92.38 117 ASN A C 1
ATOM 902 O O . ASN A 1 117 ? 0.949 -11.747 -10.603 1.00 92.38 117 ASN A O 1
ATOM 906 N N . PRO A 1 118 ? 2.764 -11.822 -11.934 1.00 88.69 118 PRO A N 1
ATOM 907 C CA . PRO A 1 118 ? 2.071 -11.277 -13.102 1.00 88.69 118 PRO A CA 1
ATOM 908 C C . PRO A 1 118 ? 0.937 -12.180 -13.600 1.00 88.69 118 PRO A C 1
ATOM 910 O O . PRO A 1 118 ? -0.047 -11.682 -14.150 1.00 88.69 118 PRO A O 1
ATOM 913 N N . LEU A 1 119 ? 1.049 -13.495 -13.384 1.00 91.81 119 LEU A N 1
ATOM 914 C CA . LEU A 1 119 ? 0.050 -14.484 -13.796 1.00 91.81 119 LEU A CA 1
ATOM 915 C C . LEU A 1 119 ? -1.206 -14.421 -12.927 1.00 91.81 119 LEU A C 1
ATOM 917 O O . LEU A 1 119 ? -2.301 -14.680 -13.412 1.00 91.81 119 LEU A O 1
ATOM 921 N N . LYS A 1 120 ? -1.063 -14.039 -11.653 1.00 90.31 120 LYS A N 1
ATOM 922 C CA . LYS A 1 120 ? -2.208 -13.821 -10.756 1.00 90.31 120 LYS A CA 1
ATOM 923 C C . LYS A 1 120 ? -2.871 -12.457 -10.955 1.00 90.31 120 LYS A C 1
ATOM 925 O O . LYS A 1 120 ? -4.032 -12.286 -10.609 1.00 90.31 120 LYS A O 1
ATOM 930 N N . ASN A 1 121 ? -2.168 -11.495 -11.555 1.00 91.88 121 ASN A N 1
ATOM 931 C CA . ASN A 1 121 ? -2.640 -10.118 -11.726 1.00 91.88 121 ASN A CA 1
ATOM 932 C C . ASN A 1 121 ? -2.797 -9.736 -13.203 1.00 91.88 121 ASN A C 1
ATOM 934 O O . ASN A 1 121 ? -2.392 -8.647 -13.610 1.00 91.88 121 ASN A O 1
ATOM 938 N N . LEU A 1 122 ? -3.422 -10.604 -14.005 1.00 91.44 122 LEU A N 1
ATOM 939 C CA . LEU A 1 122 ? -3.517 -10.457 -15.466 1.00 91.44 122 LEU A CA 1
ATOM 940 C C . LEU A 1 122 ? -4.031 -9.086 -15.916 1.00 91.44 122 LEU A C 1
ATOM 942 O O . LEU A 1 122 ? -3.474 -8.491 -16.833 1.00 91.44 122 LEU A O 1
ATOM 946 N N . LYS A 1 123 ? -5.048 -8.537 -15.240 1.00 92.25 123 LYS A N 1
ATOM 947 C CA . LYS A 1 123 ? -5.586 -7.204 -15.555 1.00 92.25 123 LYS A CA 1
ATOM 948 C C . LYS A 1 123 ? -4.533 -6.104 -15.404 1.00 92.25 123 LYS A C 1
ATOM 950 O O . LYS A 1 123 ? -4.481 -5.198 -16.232 1.00 92.25 123 LYS A O 1
ATOM 955 N N . ARG A 1 124 ? -3.714 -6.159 -14.348 1.00 93.44 124 ARG A N 1
ATOM 956 C CA . ARG A 1 124 ? -2.627 -5.194 -14.138 1.00 93.44 124 ARG A CA 1
ATOM 957 C C . ARG A 1 124 ? -1.508 -5.447 -15.135 1.00 93.44 124 ARG A C 1
ATOM 959 O O . ARG A 1 124 ? -1.122 -4.514 -15.819 1.00 93.44 124 ARG A O 1
ATOM 966 N N . THR A 1 125 ? -1.080 -6.699 -15.285 1.00 93.50 125 THR A N 1
ATOM 967 C CA . THR A 1 125 ? -0.054 -7.112 -16.251 1.00 93.50 125 THR A CA 1
ATOM 968 C C . THR A 1 125 ? -0.378 -6.627 -17.658 1.00 93.50 125 THR A C 1
ATOM 970 O O . THR A 1 125 ? 0.484 -6.055 -18.312 1.00 93.50 125 THR A O 1
ATOM 973 N N . TRP A 1 126 ? -1.629 -6.775 -18.100 1.00 94.38 126 TRP A N 1
ATOM 974 C CA . TRP A 1 126 ? -2.073 -6.309 -19.409 1.00 94.38 126 TRP A CA 1
ATOM 975 C C . TRP A 1 126 ? -2.008 -4.786 -19.541 1.00 94.38 126 TRP A C 1
ATOM 977 O O . TRP A 1 126 ? -1.462 -4.281 -2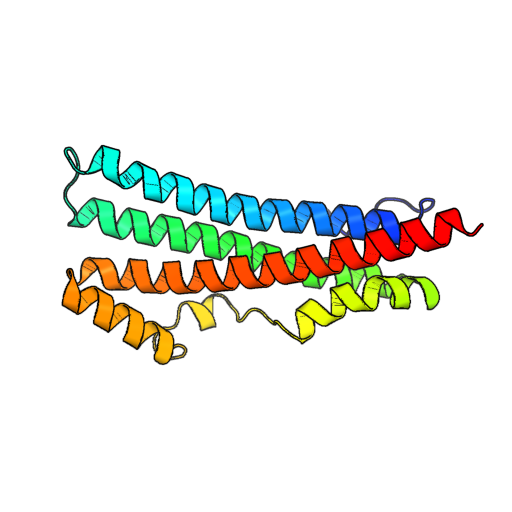0.515 1.00 94.38 126 TRP A O 1
ATOM 987 N N . LYS A 1 127 ? -2.491 -4.035 -18.541 1.00 93.62 127 LYS A N 1
ATOM 988 C CA . LYS A 1 127 ? -2.371 -2.566 -18.526 1.00 93.62 127 LYS A CA 1
ATOM 989 C C . LYS A 1 127 ? -0.911 -2.110 -18.573 1.00 93.62 127 LYS A C 1
ATOM 991 O O . LYS A 1 127 ? -0.581 -1.187 -19.311 1.00 93.62 127 LYS A O 1
ATOM 996 N N . SER A 1 128 ? -0.043 -2.773 -17.815 1.00 94.19 128 SER A N 1
ATOM 997 C CA . SER A 1 128 ? 1.390 -2.484 -17.779 1.00 94.19 128 SER A CA 1
ATOM 998 C C . SER A 1 128 ? 2.082 -2.837 -19.093 1.00 94.19 128 SER A C 1
ATOM 1000 O O . SER A 1 128 ? 2.920 -2.071 -19.558 1.00 94.19 128 SER A O 1
ATOM 1002 N N . ALA A 1 129 ? 1.711 -3.959 -19.715 1.00 93.00 129 ALA A N 1
ATOM 1003 C CA . ALA A 1 129 ? 2.222 -4.376 -21.016 1.00 93.00 129 ALA A CA 1
ATOM 1004 C C . ALA A 1 129 ? 1.796 -3.400 -22.117 1.00 93.00 129 ALA A C 1
ATOM 1006 O O . ALA A 1 129 ? 2.640 -2.975 -22.898 1.00 93.00 129 ALA A O 1
ATOM 1007 N N . LEU A 1 130 ? 0.527 -2.976 -22.134 1.00 93.56 130 LEU A N 1
ATOM 1008 C CA . LEU A 1 130 ? 0.041 -1.946 -23.056 1.00 93.56 130 LEU A CA 1
ATOM 1009 C C . LEU A 1 130 ? 0.837 -0.644 -22.904 1.00 93.56 130 LEU A C 1
ATOM 1011 O O . LEU A 1 130 ? 1.318 -0.108 -23.897 1.00 93.56 130 LEU A O 1
ATOM 1015 N N . GLY A 1 131 ? 1.040 -0.170 -21.671 1.00 89.12 131 GLY A N 1
ATOM 1016 C CA . GLY A 1 131 ? 1.869 1.011 -21.418 1.00 89.12 131 GLY A CA 1
ATOM 1017 C C . GLY A 1 131 ? 3.322 0.827 -21.874 1.00 89.12 131 GLY A C 1
ATOM 1018 O O . GLY A 1 131 ? 3.898 1.725 -22.482 1.00 89.12 131 GLY A O 1
ATOM 1019 N N . GLY A 1 132 ? 3.904 -0.351 -21.637 1.00 91.12 132 GLY A N 1
ATOM 1020 C CA . GLY A 1 132 ? 5.255 -0.683 -22.090 1.00 91.12 132 GLY A CA 1
ATOM 1021 C C . GLY A 1 132 ? 5.387 -0.706 -23.615 1.00 91.12 132 GLY A C 1
ATOM 1022 O O . GLY A 1 132 ? 6.347 -0.171 -24.152 1.00 91.12 132 GLY A O 1
ATOM 1023 N N . ILE A 1 133 ? 4.411 -1.264 -24.333 1.00 92.88 133 ILE A N 1
ATOM 1024 C CA . ILE A 1 133 ? 4.410 -1.291 -25.805 1.00 92.88 133 ILE A CA 1
ATOM 1025 C C . ILE A 1 133 ? 4.310 0.128 -26.382 1.00 92.88 133 ILE A C 1
ATOM 1027 O O . ILE A 1 133 ? 4.972 0.428 -27.370 1.00 92.88 133 ILE A O 1
ATOM 1031 N N . LEU A 1 134 ? 3.515 1.004 -25.760 1.00 91.69 134 LEU A N 1
ATOM 1032 C CA . LEU A 1 134 ? 3.310 2.377 -26.231 1.00 91.69 134 LEU A CA 1
ATOM 1033 C C . LEU A 1 134 ? 4.528 3.293 -26.032 1.00 91.69 134 LEU A C 1
ATOM 1035 O O . LEU A 1 134 ? 4.659 4.272 -26.761 1.00 91.69 134 LEU A O 1
ATOM 1039 N N . ILE A 1 135 ? 5.392 3.006 -25.052 1.00 90.44 135 ILE A N 1
ATOM 1040 C CA . ILE A 1 135 ? 6.555 3.848 -24.725 1.00 90.44 135 ILE A CA 1
ATOM 1041 C C . ILE A 1 135 ? 7.860 3.119 -25.045 1.00 90.44 135 ILE A C 1
ATOM 1043 O O . ILE A 1 135 ? 8.556 3.463 -25.995 1.00 90.44 135 ILE A O 1
ATOM 1047 N N . ASN A 1 136 ? 8.215 2.135 -24.215 1.00 90.19 136 ASN A N 1
ATOM 1048 C CA . ASN A 1 136 ? 9.235 1.121 -24.463 1.00 90.19 136 ASN A CA 1
ATOM 1049 C C . ASN A 1 136 ? 9.103 -0.008 -23.412 1.00 90.19 136 ASN A C 1
ATOM 1051 O O . ASN A 1 136 ? 8.565 0.227 -22.322 1.00 90.19 136 ASN A O 1
ATOM 1055 N N . PRO A 1 137 ? 9.635 -1.218 -23.676 1.00 91.06 137 PRO A N 1
ATOM 1056 C CA . PRO A 1 137 ? 9.461 -2.367 -22.782 1.00 91.06 137 PRO A CA 1
ATOM 1057 C C . PRO A 1 137 ? 9.950 -2.168 -21.337 1.00 91.06 137 PRO A C 1
ATOM 1059 O O . PRO A 1 137 ? 9.419 -2.803 -20.427 1.00 91.06 137 PRO A O 1
ATOM 1062 N N . LEU A 1 138 ? 10.912 -1.270 -21.087 1.00 92.19 138 LEU A N 1
ATOM 1063 C CA . LEU A 1 138 ? 11.426 -0.990 -19.738 1.00 92.19 138 LEU A CA 1
ATOM 1064 C C . LEU A 1 138 ? 10.406 -0.256 -18.850 1.00 92.19 138 LEU A C 1
ATOM 1066 O O . LEU A 1 138 ? 10.563 -0.244 -17.631 1.00 92.19 138 LEU A O 1
ATOM 1070 N N . TRP A 1 139 ? 9.343 0.315 -19.426 1.00 93.31 139 TRP A N 1
ATOM 1071 C CA . TRP A 1 139 ? 8.244 0.924 -18.667 1.00 93.31 139 TRP A CA 1
ATOM 1072 C C . TRP A 1 139 ? 7.241 -0.086 -18.121 1.00 93.31 139 TRP A C 1
ATOM 1074 O O . TRP A 1 139 ? 6.512 0.233 -17.182 1.00 93.31 139 TRP A O 1
ATOM 1084 N N . MET A 1 140 ? 7.191 -1.305 -18.664 1.00 95.00 140 MET A N 1
ATOM 1085 C CA . MET A 1 140 ? 6.240 -2.315 -18.197 1.00 95.00 140 MET A CA 1
ATOM 1086 C C . MET A 1 140 ? 6.405 -2.611 -16.691 1.00 95.00 140 MET A C 1
ATOM 1088 O O . MET A 1 140 ? 5.400 -2.541 -15.978 1.00 95.00 140 MET A O 1
ATOM 1092 N N . PRO A 1 141 ? 7.620 -2.875 -16.162 1.00 94.75 141 PRO A N 1
ATOM 1093 C CA . PRO A 1 141 ? 7.819 -3.042 -14.724 1.00 94.75 141 PRO A CA 1
ATOM 1094 C C . PRO A 1 141 ? 7.371 -1.822 -13.917 1.00 94.75 141 PRO A C 1
ATOM 1096 O O . PRO A 1 141 ? 6.699 -1.999 -12.907 1.00 94.75 141 PRO A O 1
ATOM 1099 N N . ILE A 1 142 ? 7.669 -0.604 -14.391 1.00 95.50 142 ILE A N 1
ATOM 1100 C CA . ILE A 1 142 ? 7.294 0.656 -13.728 1.00 95.50 142 ILE A CA 1
ATOM 1101 C C . ILE A 1 142 ? 5.775 0.765 -13.605 1.00 95.50 142 ILE A C 1
ATOM 1103 O O . ILE A 1 142 ? 5.259 0.954 -12.507 1.00 95.50 142 ILE A O 1
ATOM 1107 N N . PHE A 1 143 ? 5.035 0.586 -14.701 1.00 95.69 143 PHE A N 1
ATOM 1108 C CA . PHE A 1 143 ? 3.574 0.649 -14.663 1.00 95.69 143 PHE A CA 1
ATOM 1109 C C . PHE A 1 143 ? 2.960 -0.437 -13.787 1.00 95.69 143 PHE A C 1
ATOM 1111 O O . PHE A 1 143 ? 1.902 -0.231 -13.191 1.00 95.69 143 PHE A O 1
ATOM 1118 N N . TYR A 1 144 ? 3.596 -1.605 -13.710 1.00 96.25 144 TYR A N 1
ATOM 1119 C CA . TYR A 1 144 ? 3.132 -2.678 -12.843 1.00 96.25 144 TYR A CA 1
ATOM 1120 C C . TYR A 1 144 ? 3.222 -2.281 -11.368 1.00 96.25 144 TYR A C 1
ATOM 1122 O O . TYR A 1 144 ? 2.223 -2.354 -10.651 1.00 96.25 144 TYR A O 1
ATOM 1130 N N . VAL A 1 145 ? 4.386 -1.811 -10.921 1.00 96.38 145 VAL A N 1
ATOM 1131 C CA . VAL A 1 145 ? 4.599 -1.427 -9.516 1.00 96.38 145 VAL A CA 1
ATOM 1132 C C . VAL A 1 145 ? 3.902 -0.116 -9.153 1.00 96.38 145 VAL A C 1
ATOM 1134 O O . VAL A 1 145 ? 3.347 -0.015 -8.066 1.00 96.38 145 VAL A O 1
ATOM 1137 N N . MET A 1 146 ? 3.792 0.839 -10.080 1.00 94.94 146 MET A N 1
ATOM 1138 C CA . MET A 1 146 ? 2.977 2.046 -9.902 1.00 94.94 146 MET A CA 1
ATOM 1139 C C . MET A 1 146 ? 1.498 1.687 -9.694 1.00 94.94 146 MET A C 1
ATOM 1141 O O . MET A 1 146 ? 0.823 2.243 -8.831 1.00 94.94 146 MET A O 1
ATOM 1145 N N . GLY A 1 147 ? 0.991 0.695 -10.433 1.00 94.00 147 GLY A N 1
ATOM 1146 C CA . GLY A 1 147 ? -0.352 0.164 -10.215 1.00 94.00 147 GLY A CA 1
ATOM 1147 C C . GLY A 1 147 ? -0.532 -0.503 -8.848 1.00 94.00 147 GLY A C 1
ATOM 1148 O O . GLY A 1 147 ? -1.652 -0.542 -8.346 1.00 94.00 147 GLY A O 1
ATOM 1149 N N . MET A 1 148 ? 0.535 -1.035 -8.241 1.00 95.12 148 MET A N 1
ATOM 1150 C CA . MET A 1 148 ? 0.501 -1.493 -6.848 1.00 95.12 148 MET A CA 1
ATOM 1151 C C . MET A 1 148 ? 0.464 -0.305 -5.887 1.00 95.12 148 MET A C 1
ATOM 1153 O O . MET A 1 148 ? -0.420 -0.269 -5.039 1.00 95.12 148 MET A O 1
ATOM 1157 N N . GLN A 1 149 ? 1.333 0.691 -6.079 1.00 95.31 149 GLN A N 1
ATOM 1158 C CA . GLN A 1 149 ? 1.377 1.903 -5.258 1.00 95.31 149 GLN A CA 1
ATOM 1159 C C . GLN A 1 149 ? 0.015 2.590 -5.135 1.00 95.31 149 GLN A C 1
ATOM 1161 O O . GLN A 1 149 ? -0.423 2.855 -4.023 1.00 95.31 149 GLN A O 1
ATOM 1166 N N . ILE A 1 150 ? -0.705 2.775 -6.244 1.00 94.56 150 ILE A N 1
ATOM 1167 C CA . ILE A 1 150 ? -2.045 3.387 -6.231 1.00 94.56 150 ILE A CA 1
ATOM 1168 C C . ILE A 1 150 ? -3.028 2.605 -5.339 1.00 94.56 150 ILE A C 1
ATOM 1170 O O . ILE A 1 150 ? -3.901 3.190 -4.699 1.00 94.56 150 ILE A O 1
ATOM 1174 N N . ILE A 1 151 ? -2.918 1.273 -5.306 1.00 94.12 151 ILE A N 1
ATOM 1175 C CA . ILE A 1 151 ? -3.766 0.430 -4.454 1.00 94.12 151 ILE A CA 1
ATOM 1176 C C . ILE A 1 151 ? -3.371 0.595 -2.983 1.00 94.12 151 ILE A C 1
ATOM 1178 O O . ILE A 1 151 ? -4.263 0.717 -2.144 1.00 94.12 151 ILE A O 1
ATOM 1182 N N . GLU A 1 152 ? -2.070 0.633 -2.671 1.00 94.94 152 GLU A N 1
ATOM 1183 C CA . GLU A 1 152 ? -1.597 0.873 -1.300 1.00 94.94 152 GLU A CA 1
ATOM 1184 C C . GLU A 1 152 ? -2.084 2.226 -0.773 1.00 94.94 152 GLU A C 1
ATOM 1186 O O . GLU A 1 152 ? -2.684 2.285 0.298 1.00 94.94 152 GLU A O 1
ATOM 1191 N N . GLU A 1 153 ? -1.890 3.296 -1.553 1.00 95.75 153 GLU A N 1
ATOM 1192 C CA . GLU A 1 153 ? -2.308 4.659 -1.204 1.00 95.75 153 GLU A CA 1
ATOM 1193 C C . GLU A 1 153 ? -3.816 4.722 -0.957 1.00 95.75 153 GLU A C 1
ATOM 1195 O O . GLU A 1 153 ? -4.273 5.294 0.032 1.00 95.75 153 GLU A O 1
ATOM 1200 N N . LYS A 1 154 ? -4.612 4.080 -1.821 1.00 95.94 154 LYS A N 1
ATOM 1201 C CA . LYS A 1 154 ? -6.066 4.028 -1.654 1.00 95.94 154 LYS A CA 1
ATOM 1202 C C . LYS A 1 154 ? -6.463 3.331 -0.352 1.00 95.94 154 LYS A C 1
ATOM 1204 O O . LYS A 1 154 ? -7.337 3.830 0.354 1.00 95.94 154 LYS A O 1
ATOM 1209 N N . ASN A 1 155 ? -5.862 2.184 -0.046 1.00 95.44 155 ASN A N 1
ATOM 1210 C CA . ASN A 1 155 ? -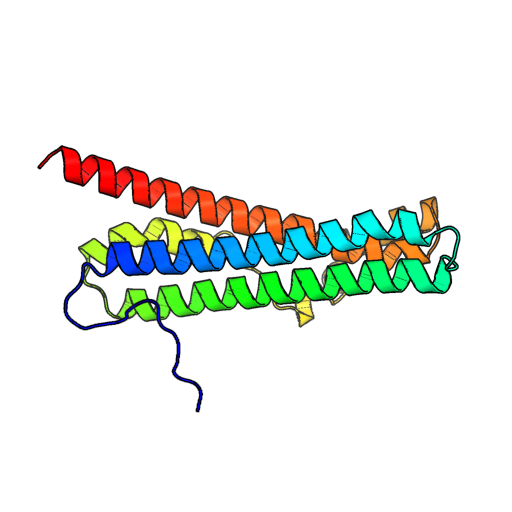6.200 1.417 1.151 1.00 95.44 155 ASN A CA 1
ATOM 1211 C C . ASN A 1 155 ? -5.784 2.155 2.432 1.00 95.44 155 ASN A C 1
ATOM 1213 O O . ASN A 1 155 ? -6.565 2.191 3.383 1.00 95.44 155 ASN A O 1
ATOM 1217 N N . LEU A 1 156 ? -4.605 2.786 2.445 1.00 96.19 156 LEU A N 1
ATOM 1218 C CA . LEU A 1 156 ? -4.164 3.635 3.556 1.00 96.19 156 LEU A CA 1
ATOM 1219 C C . LEU A 1 156 ? -5.082 4.848 3.731 1.00 96.19 156 LEU A C 1
ATOM 1221 O O . LEU A 1 156 ? -5.525 5.109 4.843 1.00 96.19 156 LEU A O 1
ATOM 1225 N N . GLY A 1 157 ? -5.487 5.503 2.641 1.00 96.44 157 GLY A N 1
ATOM 1226 C CA . GLY A 1 157 ? -6.426 6.623 2.701 1.00 96.44 157 GLY A CA 1
ATOM 1227 C C . GLY A 1 157 ? -7.819 6.236 3.217 1.00 96.44 157 GLY A C 1
ATOM 1228 O O . GLY A 1 157 ? -8.456 7.016 3.926 1.00 96.44 157 GLY A O 1
ATOM 1229 N N . ILE A 1 158 ? -8.313 5.032 2.901 1.00 96.94 158 ILE A N 1
ATOM 1230 C CA . ILE A 1 158 ? -9.566 4.506 3.475 1.00 96.94 158 ILE A CA 1
ATOM 1231 C C . ILE A 1 158 ? -9.400 4.249 4.977 1.00 96.94 158 ILE A C 1
ATOM 1233 O O . ILE A 1 158 ? -10.276 4.624 5.757 1.00 96.94 158 ILE A O 1
ATOM 1237 N N . LEU A 1 159 ? -8.277 3.651 5.381 1.00 96.69 159 LEU A N 1
ATOM 1238 C CA . LEU A 1 159 ? -7.972 3.382 6.784 1.00 96.69 159 LEU A CA 1
ATOM 1239 C C . LEU A 1 159 ? -7.853 4.680 7.595 1.00 96.69 159 LEU A C 1
ATOM 1241 O O . LEU A 1 159 ? -8.477 4.792 8.646 1.00 96.69 159 LEU A O 1
ATOM 1245 N N . ASN A 1 160 ? -7.149 5.682 7.068 1.00 96.75 160 ASN A N 1
ATOM 1246 C CA . ASN A 1 160 ? -7.024 7.010 7.665 1.00 96.75 160 ASN A CA 1
ATOM 1247 C C . ASN A 1 160 ? -8.405 7.650 7.904 1.00 96.75 160 ASN A C 1
ATOM 1249 O O . ASN A 1 160 ? -8.742 8.042 9.017 1.00 96.75 160 ASN A O 1
ATOM 1253 N N . ARG A 1 161 ? -9.289 7.632 6.894 1.00 96.62 161 ARG A N 1
ATOM 1254 C CA . ARG A 1 161 ? -10.671 8.133 7.044 1.00 96.62 161 ARG A CA 1
ATOM 1255 C C . ARG A 1 161 ? -11.457 7.406 8.135 1.00 96.62 161 ARG A C 1
ATOM 1257 O O . ARG A 1 161 ? -12.251 8.040 8.829 1.00 96.62 161 ARG A O 1
ATOM 1264 N N . ALA A 1 162 ? -11.269 6.094 8.280 1.00 95.94 162 ALA A N 1
ATOM 1265 C CA . ALA A 1 162 ? -11.918 5.326 9.338 1.00 95.94 162 ALA A CA 1
ATOM 1266 C C . ALA A 1 162 ? -11.398 5.725 10.728 1.00 95.94 162 ALA A C 1
ATOM 1268 O O . ALA A 1 162 ? -12.201 5.889 11.646 1.00 95.94 162 ALA A O 1
ATOM 1269 N N . ILE A 1 163 ? -10.086 5.942 10.864 1.00 94.81 163 ILE A N 1
ATOM 1270 C CA . ILE A 1 163 ? -9.446 6.424 12.095 1.00 94.81 163 ILE A CA 1
ATOM 1271 C C . ILE A 1 163 ? -9.997 7.802 12.472 1.00 94.81 163 ILE A C 1
ATOM 1273 O O . ILE A 1 163 ? -10.573 7.940 13.551 1.00 94.81 163 ILE A O 1
ATOM 1277 N N . THR A 1 164 ? -9.948 8.779 11.560 1.00 93.56 164 THR A N 1
ATOM 1278 C CA . THR A 1 164 ? -10.498 10.126 11.794 1.00 93.56 164 THR A CA 1
ATOM 1279 C C . THR A 1 164 ? -11.983 10.075 12.172 1.00 93.56 164 THR A C 1
ATOM 1281 O O . THR A 1 164 ? -12.439 10.804 13.052 1.00 93.56 164 THR A O 1
ATOM 1284 N N . GLY A 1 165 ? -12.762 9.192 11.538 1.00 94.06 165 GLY A N 1
ATOM 1285 C CA . GLY A 1 165 ? -14.177 9.009 11.860 1.00 94.06 165 GLY A CA 1
ATOM 1286 C C . GLY A 1 165 ? -14.415 8.476 13.278 1.00 94.06 165 GLY A C 1
ATOM 1287 O O . GLY A 1 165 ? -15.372 8.887 13.938 1.00 94.06 165 GLY A O 1
ATOM 1288 N N . VAL A 1 166 ? -13.554 7.583 13.773 1.00 92.75 166 VAL A N 1
ATOM 1289 C CA . VAL A 1 166 ? -13.605 7.107 15.164 1.00 92.75 166 VAL A CA 1
ATOM 1290 C C . VAL A 1 166 ? -13.165 8.205 16.136 1.00 92.75 166 VAL A C 1
ATOM 1292 O O . VAL A 1 166 ? -13.839 8.418 17.144 1.00 92.75 166 VAL A O 1
ATOM 1295 N N . GLU A 1 167 ? -12.106 8.951 15.823 1.00 92.00 167 GLU A N 1
ATOM 1296 C CA . GLU A 1 167 ? -11.641 10.080 16.642 1.00 92.00 167 GLU A CA 1
ATOM 1297 C C . GLU A 1 167 ? -12.722 11.148 16.829 1.00 92.00 167 GLU A C 1
ATOM 1299 O O . GLU A 1 167 ? -12.990 11.573 17.954 1.00 92.00 167 GLU A O 1
ATOM 1304 N N . GLN A 1 168 ? -13.408 11.528 15.748 1.00 91.12 168 GLN A N 1
ATOM 1305 C CA . GLN A 1 168 ? -14.514 12.487 15.796 1.00 91.12 168 GLN A CA 1
ATOM 1306 C C . GLN A 1 168 ? -15.667 11.994 16.674 1.00 91.12 168 GLN A C 1
ATOM 1308 O O . GLN A 1 168 ? -16.223 12.768 17.456 1.00 91.12 168 GLN A O 1
ATOM 1313 N N . LYS A 1 169 ? -16.010 10.700 16.597 1.00 88.31 169 LYS A N 1
ATOM 1314 C CA . LYS A 1 169 ? -17.039 10.106 17.463 1.00 88.31 169 LYS A CA 1
ATOM 1315 C C . LYS A 1 169 ? -16.645 10.192 18.935 1.00 88.31 169 LYS A C 1
ATOM 1317 O O . LYS A 1 169 ? -17.465 10.619 19.744 1.00 88.31 169 LYS A O 1
ATOM 1322 N N . ILE A 1 170 ? -15.402 9.859 19.280 1.00 87.25 170 ILE A N 1
ATOM 1323 C CA . ILE A 1 170 ? -14.906 9.940 20.663 1.00 87.25 170 ILE A CA 1
ATOM 1324 C C . ILE A 1 170 ? -14.925 11.389 21.166 1.00 87.25 170 ILE A C 1
ATOM 1326 O O . ILE A 1 170 ? -15.414 11.643 22.265 1.00 87.25 170 ILE A O 1
ATOM 1330 N N . ALA A 1 171 ? -14.460 12.346 20.358 1.00 8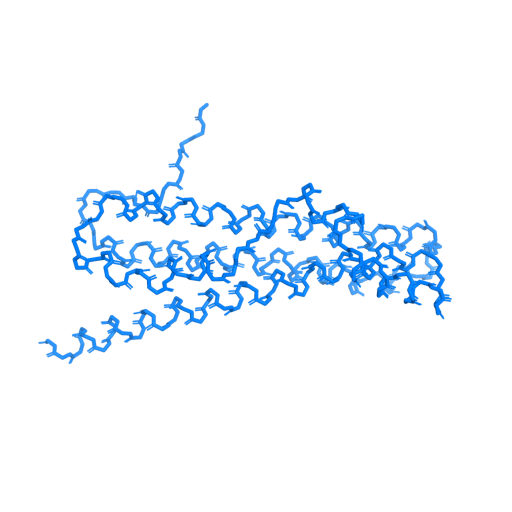5.56 171 ALA A N 1
ATOM 1331 C CA . ALA A 1 171 ? -14.481 13.765 20.712 1.00 85.56 171 ALA A CA 1
ATOM 1332 C C . ALA A 1 171 ? -15.915 14.285 20.935 1.00 85.56 171 ALA A C 1
ATOM 1334 O O . ALA A 1 171 ? -16.178 14.997 21.904 1.00 85.56 171 ALA A O 1
ATOM 1335 N N . SER A 1 172 ? -16.865 13.881 20.083 1.00 82.50 172 SER A N 1
ATOM 1336 C CA . SER A 1 172 ? -18.279 14.242 20.248 1.00 82.50 172 SER A CA 1
ATOM 1337 C C . SER A 1 172 ? -18.893 13.656 21.526 1.00 82.50 172 SER A C 1
ATOM 1339 O O . SER A 1 172 ? -19.589 14.360 22.247 1.00 82.50 172 SER A O 1
ATOM 1341 N N . LEU A 1 173 ? -18.573 12.407 21.873 1.00 76.69 173 LEU A N 1
ATOM 1342 C CA . LEU A 1 173 ? -19.048 11.767 23.103 1.00 76.69 173 LEU A CA 1
ATOM 1343 C C . LEU A 1 173 ? -18.459 12.426 24.356 1.00 76.69 173 LEU A C 1
ATOM 1345 O O . LEU A 1 173 ? -19.164 12.585 25.345 1.00 76.69 173 LEU A O 1
ATOM 1349 N N . SER A 1 174 ? -17.198 12.861 24.302 1.00 71.62 174 SER A N 1
ATOM 1350 C CA . SER A 1 174 ? -16.533 13.548 25.415 1.00 71.62 174 SER A CA 1
ATOM 1351 C C . SER A 1 174 ? -17.022 14.982 25.651 1.00 71.62 174 SER A C 1
ATOM 1353 O O . SER A 1 174 ? -16.739 15.524 26.711 1.00 71.62 174 SER A O 1
ATOM 1355 N N . SER A 1 175 ? -17.690 15.611 24.679 1.00 65.62 175 SER A N 1
ATOM 1356 C CA . SER A 1 175 ? -18.252 16.970 24.813 1.00 65.62 175 SER A CA 1
ATOM 1357 C C . SER A 1 175 ? -19.713 16.986 25.275 1.00 65.62 175 SER A C 1
ATOM 1359 O O . SER A 1 175 ? -20.251 18.051 25.565 1.00 65.62 175 SER A O 1
ATOM 1361 N N . LEU A 1 176 ? -20.350 15.812 25.336 1.00 56.31 176 LEU A N 1
ATOM 1362 C CA . LEU A 1 176 ? -21.717 15.614 25.827 1.00 56.31 176 LEU A CA 1
ATOM 1363 C C . LEU A 1 176 ? -21.773 15.205 27.311 1.00 56.31 176 LEU A C 1
ATOM 1365 O O . LEU A 1 176 ? -22.871 15.078 27.854 1.00 56.31 176 LEU A O 1
ATOM 1369 N N . VAL A 1 177 ? -20.614 14.983 27.939 1.00 48.22 177 VAL A N 1
ATOM 1370 C CA . VAL A 1 177 ? -20.428 14.669 29.368 1.00 48.22 177 VAL A CA 1
ATOM 1371 C C . VAL A 1 177 ? -19.833 15.883 30.063 1.00 48.22 177 VAL A C 1
ATOM 1373 O O . VAL A 1 177 ? -20.314 16.206 31.170 1.00 48.22 177 VAL A O 1
#

Sequence (177 aa):
MAQKKDYLKGQFGNAVPNIIKGIDRDVERGEDALMLGLGIVMLSSTFAPVAPPSILLPLVALTFAISVGFARINYHNMERKLLESMAQLEGHEKIILYPIAAVFVDYPMHSLAESFNPLKNLKRTWKSALGGILINPLWMPIFYVMGMQIIEEKNLGILNRAITGVEQKIASLSSLV

Secondary structure (DSSP, 8-state):
------S---SSS-HHHHHHHHHHHHHHHHHHHHHHHHHHHHHHHHHTTTS-HHHHHHHHHHHHHHHHHHHHHHHHHHHHHHHHHHHTS-HHHHHHHHHHHHHHHHSPPPPHHHHT-TTT-HHHHHHHHHHHHHS-TTHHHHHHHHHHHHHHHHHHHHHHHHHHHHHHHHHHHHT--

pLDDT: mean 88.86, std 12.4, range [28.3, 97.0]

=== Feature glossary ===
Each block in this record encodes a different view of the same protein. In brief:

Predicted aligned error. PAE(i, j) answers: if I align the predicted and true structures on residue i, how far off (in Å) do I expect residue j to be? A block-diagonal PAE matrix with low values on the blocks and high values off-diagonal is the signature of a multi-domain protein with confidently predicted domains but uncertain inter-domain orientation.

Contact-map, Ramachandran, and PAE plots. Plot images: a contact map (which residues are close in 3D, as an N×N binary image), a Ramachandran scatter (backbone torsion angles, revealing secondary-structure composition at a glance), and — for AlphaFold structures — a PAE heatmap (pairwise prediction confidence).

Backbone torsions (φ/ψ). φ (phi) and ψ (psi) are the two rotatable backbone dihedrals per residue: φ is the C(i-1)–N–Cα–C torsion, ψ is the N–Cα–C–N(i+1) torsion, both in degrees on (−180°, 180°]. α-helical residues cluster near (−60°, −45°); β-strand residues near (−120°, +130°). A Ramachandran plot is simply a scatter of (φ, ψ) for every residue.

Foldseek 3Di. A 3Di character summarizes, for each residue, the relative orientation of the Cα frame of its nearest spatial neighbor. Because it encodes fold topology rather than chemistry, 3Di alignments detect remote structural similarity that sequence alignment misses.

Radius of gyration, Cα contacts, bounding box. Three whole-structure scalars: the radius of gyration (RMS distance of Cα from centroid, in Å), the count of Cα–Cα contacts (pairs closer than 8 Å and separated by more than four residues in sequence — i.e. tertiary, not local, contacts), and the bounding-box dimensions. Together they distinguish compact globular folds from extended fibres or disordered chains.

Sequence. Sequence gives the chain of amino acids in standard one-letter code (A=alanine, C=cysteine, …, Y=tyrosine), read N→C. It is the only feature that is directly encoded by the gene; all structural features are derived from the folded form of this sequence.

mmCIF coordinates. Atomic coordinates in PDBx/mmCIF format — the same representation the Protein Data Bank distributes. Each line of the _atom_site loop places one backbone atom in Cartesian space (units: ångströms, origin: arbitrary).

Secondary structure (3-state, P-SEA). Three-state secondary structure (P-SEA) collapses the eight DSSP classes into helix (a), strand (b), and coil (c). P-SEA assigns these from Cα geometry alone — distances and angles — without requiring backbone oxygens, so it works on any Cα trace.

InterPro / GO / CATH / organism. Functional annotations link the protein to curated databases. InterPro entries identify conserved domains and families by matching the sequence against member-database signatures (Pfam, PROSITE, CDD, …). Gene Ontology (GO) terms describe molecular function, biological process, and cellular component in a controlled vocabulary. CATH places the structure in a hierarchical fold classification (Class/Architecture/Topology/Homologous-superfamily). The organism is the source species.

B-factor. B-factor (Debye–Waller factor) reflects atomic displacement in the crystal lattice. It is an experimental observable (units Å²), not a prediction; low values mean the atom is pinned down, high values mean it moves or is heterogeneous across the crystal.

Rendered structure images. Structure images are PyMOL renders from six orthogonal camera directions. Cartoon representation draws helices as coils and strands as arrows; sticks shows the backbone as bonds; surface shows the solvent-excluded envelope. Rainbow coloring maps sequence position to hue (blue→red, N→C); chain coloring assigns a distinct color per polypeptide.

Solvent-accessible surface area. Solvent-accessible surface area (SASA) is the area in Å² traced out by the centre of a 1.4 Å probe sphere (a water molecule) rolled over the protein's van der Waals surface (Shrake–Rupley / Lee–Richards construction). Buried residues have near-zero SASA; fully exposed residues can exceed 200 Å². The total SASA scales roughly with the number of surface residues.

Secondary structure (8-state, DSSP). The SS8 string is DSSP's per-residue secondary-structure call. α-helix (H) means an i→i+4 H-bond ladder; β-strand (E) means the residue participates in a β-sheet; 3₁₀ (G) and π (I) are tighter and wider helices; T/S are turns/bends; '-' is loop.

pLDDT. For AlphaFold models, the B-factor field carries pLDDT — the model's own estimate of local accuracy on a 0–100 scale. Regions with pLDDT<50 should be treated as essentially unmodeled; they often correspond to intrinsically disordered segments.

Nearest PDB structures. Nearest PDB neighbors are the top structural matches found by Foldseek when searching this structure against the entire Protein Data Bank. Each hit reports a TM-score (0 to 1; >0.5 almost always implies the same fold) and an E-value. These are *structural* homologs — they may share no detectable sequence similarity.